Protein AF-A0A0E3ULJ8-F1 (afdb_monomer)

Sequence (180 aa):
LMVILLCQALLGGTASLIPEEGRKKFADQNQAGERRSPQNHELLREFEATLLNMFGLHRRPQPSKSAVVPHYMLDLYRLQSGDDVPHDSSFEYPERSTSRANTVRSFHHEEHLELMPGQRQDTQLRFVFNISAVPGSEVLSSAELRLYREQIDTVLNWKEGFHRINVYEIMKASGRQGDL

Organism: Leucoraja erinaceus (NCBI:txid7782)

Radius of gyration: 25.08 Å; Cα contacts (8 Å, |Δi|>4): 43; chains: 1; bounding box: 57×66×72 Å

Foldseek 3Di:
DPPVVVVVVVCPDPVPPDPPVPPPPVVPPPPDDDDPDVVVVVVVVVVVVVVCVVVVHPDDDDDDPPDDDDPVVVQVVCVVVVHDDDCPPPDDDPPCPVVPDPDDDDWAFDPVPQDDVPDPPPAGTDTDTDPVVDDPPDDDPDDDDDDDDDDDPPDPDPPDDDDDDDDDDDPDDPDPPDDD

InterPro domains:
  IPR001111 TGF-beta, propeptide [PF00688] (41-176)
  IPR015615 Transforming growth factor-beta-like [PTHR11848] (4-172)

pLDDT: mean 70.39, std 18.52, range [33.84, 94.19]

Secondary structure (DSSP, 8-state):
--SHHHHHHH------SS-GGGTTTTTGGGGS-S---HHHHHHHHHHHHHHHHHTT-SS-----TTPPPPHHHHHHHHHHHTPPPP--TT----TTTTTT--------B-GGGS--TT--TTT-----B--TTS-TT------------------S-TTS----------SS--------

Solvent-accessible surface area (backbone atoms only — not comparable to full-atom values): 13060 Å² total; per-residue (Å²): 139,83,69,71,66,63,53,60,73,74,55,82,65,73,90,59,96,57,70,74,79,57,73,70,55,67,74,71,54,85,80,65,83,92,72,88,52,71,67,61,56,53,54,52,50,54,51,50,53,50,53,30,56,76,69,74,37,95,62,86,85,80,79,61,98,79,65,81,74,60,66,72,60,53,47,54,50,29,58,74,70,71,42,89,64,83,81,62,90,85,65,88,67,67,94,71,53,64,84,82,62,91,75,87,87,86,72,67,61,45,71,87,62,34,70,56,93,90,57,69,84,86,83,66,81,42,83,44,68,77,63,82,86,59,60,91,88,63,82,86,86,78,86,84,89,87,81,90,74,84,81,78,83,86,57,103,49,97,82,74,74,90,81,87,84,84,88,80,85,80,92,64,80,80,68,85,89,74,89,132

Mean predicted aligned error: 16.09 Å

Structure (mmCIF, N/CA/C/O backbone):
data_AF-A0A0E3ULJ8-F1
#
_entry.id   AF-A0A0E3ULJ8-F1
#
loop_
_atom_site.group_PDB
_atom_s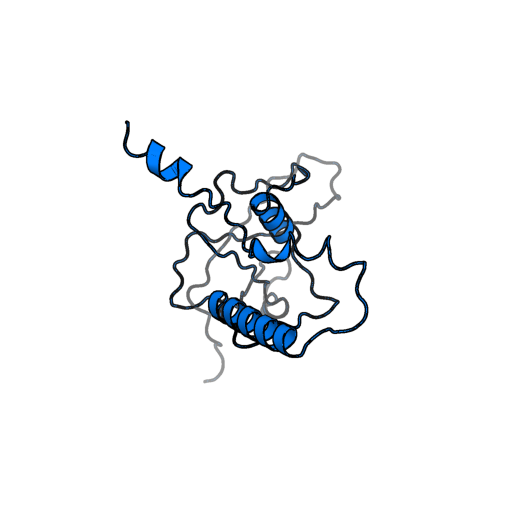ite.id
_atom_site.type_symbol
_atom_site.labe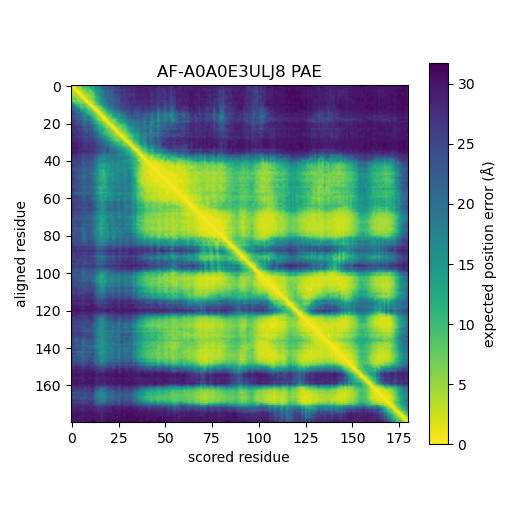l_atom_id
_atom_site.label_alt_id
_atom_site.label_comp_id
_atom_site.label_asym_id
_atom_site.label_entity_id
_atom_site.label_seq_id
_atom_site.pdbx_PDB_ins_code
_atom_site.Cartn_x
_atom_site.Cartn_y
_atom_site.Cartn_z
_atom_site.occupancy
_atom_site.B_iso_or_equiv
_atom_site.auth_seq_id
_atom_site.auth_comp_id
_atom_site.auth_asym_id
_atom_site.auth_atom_id
_atom_site.pdbx_PDB_model_num
ATOM 1 N N . LEU A 1 1 ? -24.792 33.115 4.296 1.00 51.34 1 LEU A N 1
ATOM 2 C CA . LEU A 1 1 ? -23.485 32.956 4.978 1.00 51.34 1 LEU A CA 1
ATOM 3 C C . LEU A 1 1 ? -23.576 32.913 6.522 1.00 51.34 1 LEU A C 1
ATOM 5 O O . LEU A 1 1 ? -22.542 32.950 7.166 1.00 51.34 1 LEU A O 1
ATOM 9 N N . MET A 1 2 ? -24.764 32.782 7.139 1.00 42.47 2 MET A N 1
ATOM 10 C CA . MET A 1 2 ? -24.929 32.763 8.612 1.00 42.47 2 MET A CA 1
ATOM 11 C C . MET A 1 2 ? -25.645 31.507 9.147 1.00 42.47 2 MET A C 1
ATOM 13 O O . MET A 1 2 ? -26.281 31.552 10.190 1.00 42.47 2 MET A O 1
ATOM 17 N N . VAL A 1 3 ? -25.553 30.375 8.438 1.00 41.06 3 VAL A N 1
ATOM 18 C CA . VAL A 1 3 ? -26.084 29.078 8.926 1.00 41.06 3 VAL A CA 1
ATOM 19 C C . VAL A 1 3 ? -24.986 28.012 9.037 1.00 41.06 3 VAL A C 1
ATOM 21 O O . VAL A 1 3 ? -25.077 27.121 9.869 1.00 41.06 3 VAL A O 1
ATOM 24 N N . ILE A 1 4 ? -23.876 28.155 8.303 1.00 45.00 4 ILE A N 1
ATOM 25 C CA . ILE A 1 4 ? -22.734 27.221 8.378 1.00 45.00 4 ILE A CA 1
ATOM 26 C C . ILE A 1 4 ? -21.847 27.501 9.609 1.00 45.00 4 ILE A C 1
ATOM 28 O O . ILE A 1 4 ? -21.229 26.589 10.151 1.00 45.00 4 ILE A O 1
ATOM 32 N N . LEU A 1 5 ? -21.841 28.740 10.115 1.00 44.09 5 LEU A N 1
ATOM 33 C CA . LEU A 1 5 ? -21.012 29.140 11.260 1.00 44.09 5 LEU A CA 1
ATOM 34 C C . LEU A 1 5 ? -21.521 28.616 12.615 1.00 44.09 5 LEU A C 1
ATOM 36 O O . LEU A 1 5 ? -20.720 28.459 13.530 1.00 44.09 5 LEU A O 1
ATOM 40 N N . LEU A 1 6 ? -22.813 28.289 12.754 1.00 37.44 6 LEU A N 1
ATOM 41 C CA . LEU A 1 6 ? -23.344 27.786 14.030 1.00 37.44 6 LEU A CA 1
ATOM 42 C C . LEU A 1 6 ? -23.021 26.298 14.260 1.00 37.44 6 LEU A C 1
ATOM 44 O O . LEU A 1 6 ? -22.869 25.868 15.401 1.00 37.44 6 LEU A O 1
ATOM 48 N N . CYS A 1 7 ? -22.858 25.514 13.189 1.00 38.94 7 CYS A N 1
ATOM 49 C CA . CYS A 1 7 ? -22.499 24.098 13.300 1.00 38.94 7 CYS A CA 1
ATOM 50 C C . CYS A 1 7 ? -21.028 23.894 13.683 1.00 38.94 7 CYS A C 1
ATOM 52 O O . CYS A 1 7 ? -20.716 22.938 14.385 1.00 38.94 7 CYS A O 1
ATOM 54 N N . GLN A 1 8 ? -20.132 24.805 13.293 1.00 45.94 8 GLN A N 1
ATOM 55 C CA . GLN A 1 8 ? -18.704 24.693 13.617 1.00 45.94 8 GLN A CA 1
ATOM 56 C C . GLN A 1 8 ? -18.395 24.961 15.099 1.00 45.94 8 GLN A C 1
ATOM 58 O O . GLN A 1 8 ? -17.390 24.473 15.602 1.00 45.94 8 GLN A O 1
ATOM 63 N N . ALA A 1 9 ? -19.271 25.672 15.819 1.00 38.50 9 ALA A N 1
ATOM 64 C CA . ALA A 1 9 ? -19.099 25.927 17.252 1.00 38.50 9 ALA A CA 1
ATOM 65 C C . ALA A 1 9 ? -19.678 24.816 18.154 1.00 38.50 9 ALA A C 1
ATOM 67 O O . ALA A 1 9 ? -19.263 24.692 19.303 1.00 38.50 9 ALA A O 1
ATOM 68 N N . LEU A 1 10 ? -20.618 24.001 17.652 1.00 40.47 10 LEU A N 1
ATOM 69 C CA . LEU A 1 10 ? -21.239 22.897 18.407 1.00 40.47 10 LEU A CA 1
ATOM 70 C C . LEU A 1 10 ? -20.645 21.521 18.079 1.00 40.47 10 LEU A C 1
ATOM 72 O O . LEU A 1 10 ? -20.810 20.580 18.850 1.00 40.47 10 LEU A O 1
ATOM 76 N N . LEU A 1 11 ? -19.924 21.404 16.965 1.00 41.28 11 LEU A N 1
ATOM 77 C CA . LEU A 1 11 ? -19.201 20.202 16.561 1.00 41.28 11 LEU A CA 1
ATOM 78 C C . LEU A 1 11 ? -17.700 20.468 16.673 1.00 41.28 11 LEU A C 1
ATOM 80 O O . LEU A 1 11 ? -16.971 20.464 15.684 1.00 41.28 11 LEU A O 1
ATOM 84 N N . GLY A 1 12 ? -17.237 20.686 17.905 1.00 36.84 12 GLY A N 1
ATOM 85 C CA . GLY A 1 12 ? -15.833 20.521 18.283 1.00 36.84 12 GLY A CA 1
ATOM 86 C C . GLY A 1 12 ? -15.436 19.046 18.195 1.00 36.84 12 GLY A C 1
ATOM 87 O O . GLY A 1 12 ? -15.132 18.418 19.200 1.00 36.84 12 GLY A O 1
ATOM 88 N N . GLY A 1 13 ? -15.526 18.473 16.998 1.00 36.66 13 GLY A N 1
ATOM 89 C CA . GLY A 1 13 ? -15.101 17.124 16.679 1.00 36.66 13 GLY A CA 1
ATOM 90 C C . GLY A 1 13 ? -13.732 17.198 16.035 1.00 36.66 13 GLY A C 1
ATOM 91 O O . GLY A 1 13 ? -13.612 17.136 14.815 1.00 36.66 13 GLY A O 1
ATOM 92 N N . THR A 1 14 ? -12.685 17.314 16.849 1.00 39.25 14 THR A N 1
ATOM 93 C CA . THR A 1 14 ? -11.430 16.690 16.441 1.00 39.25 14 THR A CA 1
ATOM 94 C C . THR A 1 14 ? -11.772 15.219 16.218 1.00 39.25 14 THR A C 1
ATOM 96 O O . THR A 1 14 ? -12.402 14.590 17.069 1.00 39.25 14 THR A O 1
ATOM 99 N N . ALA A 1 15 ? -11.442 14.668 15.051 1.00 42.75 15 ALA A N 1
ATOM 100 C CA . ALA A 1 15 ? -11.515 13.232 14.809 1.00 42.75 15 ALA A CA 1
ATOM 101 C C . ALA A 1 15 ? -10.428 12.539 15.650 1.00 42.75 15 ALA A C 1
ATOM 103 O O . ALA A 1 15 ? -9.458 11.991 15.142 1.00 42.75 15 ALA A O 1
ATOM 104 N N . SER A 1 16 ? -10.557 12.634 16.969 1.00 41.59 16 SER A N 1
ATOM 105 C CA . SER A 1 16 ? -9.805 11.858 17.925 1.00 41.59 16 SER A CA 1
ATOM 106 C C . SER A 1 16 ? -10.502 10.509 17.992 1.00 41.59 16 SER A C 1
ATOM 108 O O . SER A 1 16 ? -11.577 10.381 18.569 1.00 41.59 16 SER A O 1
ATOM 110 N N . LEU A 1 17 ? -9.880 9.477 17.423 1.00 47.03 17 LEU A N 1
ATOM 111 C CA . LEU A 1 17 ? -10.274 8.075 17.625 1.00 47.03 17 LEU A CA 1
ATOM 112 C C . LEU A 1 17 ? -10.019 7.598 19.074 1.00 47.03 17 LEU A C 1
ATOM 114 O O . LEU A 1 17 ? -10.065 6.406 19.367 1.00 47.03 17 LEU A O 1
ATOM 118 N N . ILE A 1 18 ? -9.738 8.529 19.988 1.00 45.69 18 ILE A N 1
ATOM 119 C CA . ILE A 1 18 ? -9.513 8.306 21.408 1.00 45.69 18 ILE A CA 1
ATOM 120 C C . ILE A 1 18 ? -10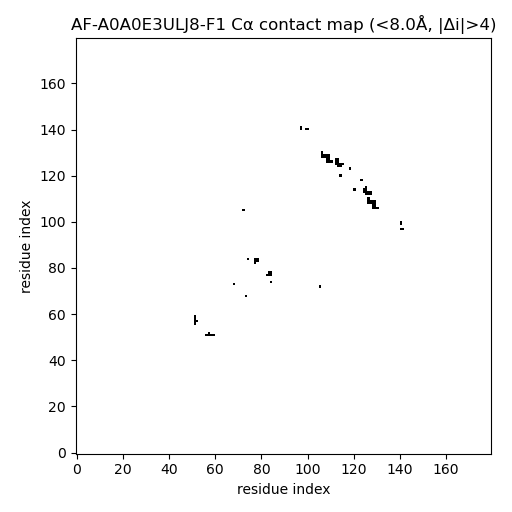.712 8.910 22.149 1.00 45.69 18 ILE A C 1
ATOM 122 O O . ILE A 1 18 ? -10.899 10.129 22.072 1.00 45.69 18 ILE A O 1
ATOM 126 N N . PRO A 1 19 ? -11.506 8.108 22.886 1.00 41.38 19 PRO A N 1
ATOM 127 C CA . PRO A 1 19 ? -12.510 8.637 23.799 1.00 41.38 19 PRO A CA 1
ATOM 128 C C . PRO A 1 19 ? -11.851 9.618 24.781 1.00 41.38 19 PRO A C 1
ATOM 130 O O . PRO A 1 19 ? -10.932 9.251 25.518 1.00 41.38 19 PRO A O 1
ATOM 133 N N . GLU A 1 20 ? -12.322 10.868 24.806 1.00 49.75 20 GLU A N 1
ATOM 134 C CA . GLU A 1 20 ? -11.851 11.938 25.709 1.00 49.75 20 GLU A CA 1
ATOM 135 C C . GLU A 1 20 ? -11.896 11.537 27.199 1.00 49.75 20 GLU A C 1
ATOM 137 O O . GLU A 1 20 ? -11.165 12.077 28.032 1.00 49.75 20 GLU A O 1
ATOM 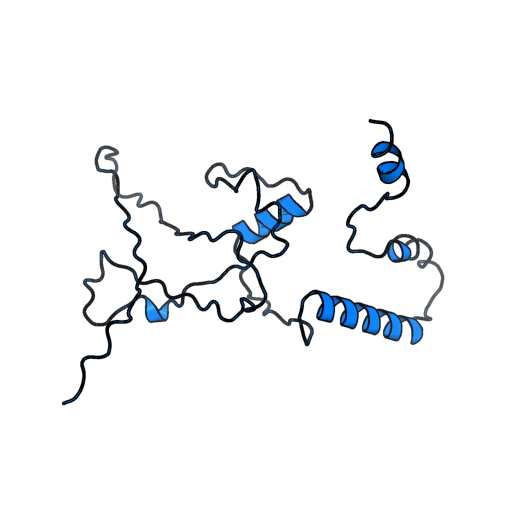142 N N . GLU A 1 21 ? -12.690 10.521 27.546 1.00 51.34 21 GLU A N 1
ATOM 143 C CA . GLU A 1 21 ? -12.819 9.988 28.904 1.00 51.34 21 GLU A CA 1
ATOM 144 C C . GLU A 1 21 ? -11.538 9.333 29.453 1.00 51.34 21 GLU A C 1
ATOM 146 O O . GLU A 1 21 ? -11.400 9.179 30.670 1.00 51.34 21 GLU A O 1
ATOM 151 N N . GLY A 1 22 ? -10.580 8.982 28.585 1.00 43.59 22 GLY A N 1
ATOM 152 C CA . GLY A 1 22 ? -9.311 8.373 28.984 1.00 43.59 22 GLY A CA 1
ATOM 153 C C . GLY A 1 22 ? -8.259 9.376 29.462 1.00 43.59 22 GLY A C 1
ATOM 154 O O . GLY A 1 22 ? -7.507 9.079 30.384 1.00 43.59 22 GLY A O 1
ATOM 155 N N . ARG A 1 23 ? -8.195 10.586 28.894 1.00 48.34 23 ARG A N 1
ATOM 156 C CA . ARG A 1 23 ? -7.063 11.505 29.138 1.00 48.34 23 ARG A CA 1
ATOM 157 C C . ARG A 1 23 ? -7.045 12.116 30.539 1.00 48.34 23 ARG A C 1
ATOM 159 O O . ARG A 1 23 ? -5.969 12.358 31.075 1.00 48.34 23 ARG A O 1
ATOM 166 N N . LYS A 1 24 ? -8.210 12.332 31.155 1.00 44.91 24 LYS A N 1
ATOM 167 C CA . LYS A 1 24 ? -8.305 12.978 32.479 1.00 44.91 24 LYS A CA 1
ATOM 168 C C . LYS A 1 24 ? -8.125 12.024 33.662 1.00 44.91 24 LYS A C 1
ATOM 170 O O . LYS A 1 24 ? -7.773 12.481 34.740 1.00 44.91 24 LYS A O 1
ATOM 175 N N . LYS A 1 25 ? -8.316 10.712 33.485 1.00 47.19 25 LYS A N 1
ATOM 176 C CA . LYS A 1 25 ? -8.283 9.753 34.607 1.00 47.19 25 LYS A CA 1
ATOM 177 C C . LYS A 1 25 ? -6.899 9.172 34.908 1.00 47.19 25 LYS A C 1
ATOM 179 O O . LYS A 1 25 ? -6.698 8.685 36.013 1.00 47.19 25 LYS A O 1
ATOM 184 N N . PHE A 1 26 ? -5.934 9.256 33.987 1.00 45.50 26 PHE A N 1
ATOM 185 C CA . PHE A 1 26 ? -4.571 8.759 34.238 1.00 45.50 26 PHE A CA 1
ATOM 186 C C . PHE A 1 26 ? -3.716 9.696 35.105 1.00 45.50 26 PHE A C 1
ATOM 188 O O . PHE A 1 26 ? -2.762 9.230 35.719 1.00 45.50 26 PHE A O 1
ATOM 195 N N . ALA A 1 27 ? -4.049 10.989 35.189 1.00 47.12 27 ALA A N 1
ATOM 196 C CA . ALA A 1 27 ? -3.296 11.943 36.008 1.00 47.12 27 ALA A CA 1
ATOM 197 C C . ALA A 1 27 ? -3.632 11.839 37.511 1.00 47.12 27 ALA A C 1
ATOM 199 O O . ALA A 1 27 ? -2.734 11.959 38.340 1.00 47.12 27 ALA A O 1
ATOM 200 N N . ASP A 1 28 ? -4.886 11.527 37.863 1.00 46.59 28 ASP A N 1
ATOM 201 C CA . ASP A 1 28 ? -5.340 11.443 39.265 1.00 46.59 28 ASP A CA 1
ATOM 202 C C . ASP A 1 28 ? -5.110 10.067 39.922 1.00 46.59 28 ASP A C 1
ATOM 204 O O . ASP A 1 28 ? -5.283 9.908 41.130 1.00 46.59 28 ASP A O 1
ATOM 208 N N . GLN A 1 29 ? -4.701 9.044 39.162 1.00 49.44 29 GLN A N 1
ATOM 209 C CA . GLN A 1 29 ? -4.650 7.658 39.652 1.00 49.44 29 GLN A CA 1
ATOM 210 C C . GLN A 1 29 ? -3.301 7.229 40.258 1.00 49.44 29 GLN A C 1
ATOM 212 O O . GLN A 1 29 ? -3.153 6.079 40.668 1.00 49.44 29 GLN A O 1
ATOM 217 N N . ASN A 1 30 ? -2.329 8.138 40.379 1.00 46.62 30 ASN A N 1
ATOM 218 C CA . ASN A 1 30 ? -1.019 7.840 40.976 1.00 46.62 30 ASN A CA 1
ATOM 219 C C . ASN A 1 30 ? -1.006 7.827 42.521 1.00 46.62 30 ASN A C 1
ATOM 221 O O . ASN A 1 30 ? 0.065 7.694 43.107 1.00 46.62 30 ASN A O 1
ATOM 225 N N . GLN A 1 31 ? -2.159 7.943 43.199 1.00 50.16 31 GLN A N 1
ATOM 226 C CA . GLN A 1 31 ? -2.220 7.983 44.674 1.00 50.16 31 GLN A CA 1
ATOM 227 C C . GLN A 1 31 ? -3.124 6.942 45.356 1.00 50.16 31 GLN A C 1
ATOM 229 O O . GLN A 1 31 ? -3.209 6.944 46.581 1.00 50.16 31 GLN A O 1
ATOM 234 N N . ALA A 1 32 ? -3.747 6.001 44.640 1.00 41.88 32 ALA A N 1
ATOM 235 C CA . ALA A 1 32 ? -4.549 4.954 45.285 1.00 41.88 32 ALA A CA 1
ATOM 236 C C . ALA A 1 32 ? -4.204 3.563 44.741 1.00 41.88 32 ALA A C 1
ATOM 238 O O . ALA A 1 32 ? -4.488 3.230 43.591 1.00 41.88 32 ALA A O 1
ATOM 239 N N . GLY A 1 33 ? -3.572 2.758 45.595 1.00 45.34 33 GLY A N 1
ATOM 240 C CA . GLY A 1 33 ? -3.141 1.399 45.295 1.00 45.34 33 GLY A CA 1
ATOM 241 C C . GLY A 1 33 ? -4.274 0.452 44.878 1.00 45.34 33 GLY A C 1
ATOM 242 O O . GLY A 1 33 ? -5.388 0.487 45.394 1.00 45.34 33 GLY A O 1
ATOM 243 N N . GLU A 1 34 ? -3.928 -0.421 43.931 1.00 51.44 34 GLU A N 1
ATOM 244 C CA . GLU A 1 34 ? -4.358 -1.824 43.851 1.00 51.44 34 GLU A CA 1
ATOM 245 C C . GLU A 1 34 ? -5.854 -2.156 43.988 1.00 51.44 34 GLU A C 1
ATOM 247 O O . GLU A 1 34 ? -6.240 -3.093 44.683 1.00 51.44 34 GLU A O 1
ATOM 252 N N . ARG A 1 35 ? -6.719 -1.501 43.207 1.00 51.12 35 ARG A N 1
ATOM 253 C CA . ARG A 1 35 ? -7.990 -2.120 42.777 1.00 51.12 35 ARG A CA 1
ATOM 254 C C . ARG A 1 35 ? -8.229 -1.918 41.284 1.00 51.12 35 ARG A C 1
ATOM 256 O O . ARG A 1 35 ? -9.118 -1.182 40.870 1.00 51.12 35 ARG A O 1
ATOM 263 N N . ARG A 1 36 ? -7.432 -2.598 40.450 1.00 56.56 36 ARG A N 1
ATOM 264 C CA . ARG A 1 36 ? -7.758 -2.805 39.027 1.00 56.56 36 ARG A CA 1
ATOM 265 C C . ARG A 1 36 ? -8.969 -3.745 38.960 1.00 56.56 36 ARG A C 1
ATOM 267 O O . ARG A 1 36 ? -8.816 -4.958 39.040 1.00 56.56 36 ARG A O 1
ATOM 274 N N . SER A 1 37 ? -10.171 -3.176 38.940 1.00 61.44 37 SER A N 1
ATOM 275 C CA . SER A 1 37 ? -11.434 -3.915 39.017 1.00 61.44 37 SER A CA 1
ATOM 276 C C . SER A 1 37 ? -11.721 -4.731 37.741 1.00 61.44 37 SER A C 1
ATOM 278 O O . SER A 1 37 ? -11.322 -4.322 36.648 1.00 61.44 37 SER A O 1
ATOM 280 N N . PRO A 1 38 ? -12.460 -5.855 37.845 1.00 63.41 38 PRO A N 1
ATOM 281 C CA . PRO A 1 38 ? -12.921 -6.641 36.692 1.00 63.41 38 PRO A CA 1
ATOM 282 C C . PRO A 1 38 ? -13.784 -5.833 35.705 1.00 63.41 38 PRO A C 1
ATOM 284 O O . PRO A 1 38 ? -13.741 -6.097 34.508 1.00 63.41 38 PRO A O 1
ATOM 287 N N . GLN A 1 39 ? -14.475 -4.789 36.178 1.00 69.44 39 GLN A N 1
ATOM 288 C CA . GLN A 1 39 ? -15.251 -3.860 35.342 1.00 69.44 39 GLN A CA 1
ATOM 289 C C . GLN A 1 39 ? -14.394 -3.150 34.285 1.00 69.44 39 GLN A C 1
ATOM 291 O O . GLN A 1 39 ? -14.836 -2.967 33.155 1.00 69.44 39 GLN A O 1
ATOM 296 N N . ASN A 1 40 ? -13.143 -2.800 34.606 1.00 79.94 40 ASN A N 1
ATOM 297 C CA . ASN A 1 40 ? -12.250 -2.183 33.622 1.00 79.94 40 ASN A CA 1
ATOM 298 C C . ASN A 1 40 ? -11.884 -3.161 32.498 1.00 79.94 40 ASN A C 1
ATOM 300 O O . ASN A 1 40 ? -11.666 -2.740 31.367 1.00 79.94 40 ASN A O 1
ATOM 304 N N . HIS A 1 41 ? -11.807 -4.462 32.792 1.00 83.81 41 HIS A N 1
ATOM 305 C CA . HIS A 1 41 ? -11.469 -5.468 31.787 1.00 83.81 41 HIS A CA 1
ATOM 306 C C . HIS A 1 41 ? -12.630 -5.716 30.815 1.00 83.81 41 HIS A C 1
ATOM 308 O O . HIS A 1 41 ? -12.401 -5.897 29.622 1.00 83.81 41 HIS A O 1
ATOM 314 N N . GLU A 1 42 ? -13.867 -5.667 31.311 1.00 88.44 42 GLU A N 1
ATOM 315 C CA . GLU A 1 42 ? -15.079 -5.785 30.496 1.00 88.44 42 GLU A CA 1
ATOM 316 C C . GLU A 1 42 ? -15.229 -4.599 29.531 1.00 88.44 42 GLU A C 1
ATOM 318 O O . GLU A 1 42 ? -15.351 -4.811 28.326 1.00 88.44 42 GLU A O 1
ATOM 323 N N . LEU A 1 43 ? -15.055 -3.366 30.022 1.00 91.19 43 LEU A N 1
ATOM 324 C CA . LEU A 1 43 ? -15.074 -2.159 29.184 1.00 91.19 43 LEU A CA 1
ATOM 325 C C . LEU A 1 43 ? -13.992 -2.178 28.093 1.00 91.19 43 LEU A C 1
ATOM 327 O O . LEU A 1 43 ? -14.250 -1.828 26.942 1.00 91.19 43 LEU A O 1
ATOM 331 N N . LEU A 1 44 ? -12.772 -2.618 28.427 1.00 91.38 44 LEU A N 1
ATOM 332 C CA . LEU A 1 44 ? -11.692 -2.749 27.442 1.00 91.38 44 LEU A CA 1
ATOM 333 C C . LEU A 1 44 ? -12.023 -3.781 26.358 1.00 91.38 44 LEU A C 1
ATOM 335 O O . LEU A 1 44 ? -11.659 -3.592 25.197 1.00 91.38 44 LEU A O 1
ATOM 339 N N . ARG A 1 45 ? -12.716 -4.860 26.727 1.00 90.44 45 ARG A N 1
ATOM 340 C CA . ARG A 1 45 ? -13.113 -5.919 25.800 1.00 90.44 45 ARG A CA 1
ATOM 341 C C . ARG A 1 45 ? -14.211 -5.454 24.841 1.00 90.44 45 ARG A C 1
ATOM 343 O O . ARG A 1 45 ? -14.140 -5.768 23.654 1.00 90.44 45 ARG A O 1
ATOM 350 N N . GLU A 1 46 ? -15.188 -4.690 25.323 1.00 92.38 46 GLU A N 1
ATOM 351 C CA . GLU A 1 46 ? -16.222 -4.069 24.479 1.00 92.38 46 GLU A CA 1
ATOM 352 C C . GLU A 1 46 ? -15.627 -3.041 23.512 1.00 92.38 46 GLU A C 1
ATOM 354 O O . GLU A 1 46 ? -15.970 -3.008 22.324 1.00 92.38 46 GLU A O 1
ATOM 359 N N . PHE A 1 47 ? -14.675 -2.242 23.997 1.00 94.19 47 PHE A N 1
ATOM 360 C CA . PHE A 1 47 ? -13.947 -1.292 23.167 1.00 94.19 47 PHE A CA 1
ATOM 361 C C . PHE A 1 47 ? -13.147 -1.998 22.062 1.00 94.19 47 PHE A C 1
ATOM 363 O O . PHE A 1 47 ? -13.236 -1.618 20.894 1.00 94.19 47 PHE A O 1
ATOM 370 N N . GLU A 1 48 ? -12.422 -3.072 22.395 1.00 93.25 48 GLU A N 1
ATOM 371 C CA . GLU A 1 48 ? -11.705 -3.884 21.408 1.00 93.25 48 GLU A CA 1
ATOM 372 C C . GLU A 1 48 ? -12.654 -4.492 20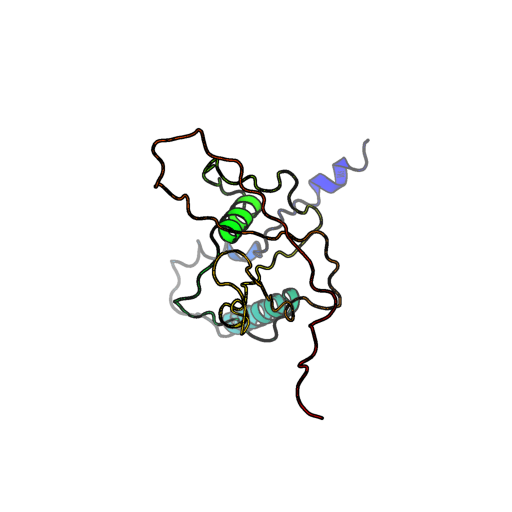.368 1.00 93.25 48 GLU A C 1
ATOM 374 O O . GLU A 1 48 ? -12.375 -4.402 19.174 1.00 93.25 48 GLU A O 1
ATOM 379 N N . ALA A 1 49 ? -13.793 -5.054 20.786 1.00 92.94 49 ALA A N 1
ATOM 380 C CA . ALA A 1 49 ? -14.789 -5.597 19.862 1.00 92.94 49 ALA A CA 1
ATOM 381 C C . ALA A 1 49 ? -15.330 -4.525 18.900 1.00 92.94 49 ALA A C 1
ATOM 383 O O . ALA A 1 49 ? -15.497 -4.789 17.708 1.00 92.94 49 ALA A O 1
ATOM 384 N N . THR A 1 50 ? -15.541 -3.305 19.397 1.00 93.00 50 THR A N 1
ATOM 385 C CA . THR A 1 50 ? -15.989 -2.167 18.584 1.00 93.00 50 THR A CA 1
ATOM 386 C C . THR A 1 50 ? -14.941 -1.771 17.545 1.00 93.00 50 THR A C 1
ATOM 388 O O . THR A 1 50 ? -15.284 -1.595 16.376 1.00 93.00 50 THR A O 1
ATOM 391 N N . LEU A 1 51 ? -13.664 -1.678 17.935 1.00 90.88 51 LEU A N 1
ATOM 392 C CA . LEU A 1 51 ? -12.568 -1.393 17.002 1.00 90.88 51 LEU A CA 1
ATOM 393 C C . LEU A 1 51 ? -12.429 -2.492 15.949 1.00 90.88 51 LEU A C 1
ATOM 395 O O . LEU A 1 51 ? -12.368 -2.203 14.758 1.00 90.88 51 LEU A O 1
ATOM 399 N N . LEU A 1 52 ? -12.420 -3.756 16.373 1.00 89.75 52 LEU A N 1
ATOM 400 C CA . LEU A 1 52 ? -12.343 -4.897 15.467 1.00 89.75 52 LEU A CA 1
ATOM 401 C C . LEU A 1 52 ? -13.475 -4.855 14.436 1.00 89.75 52 LEU A C 1
ATOM 403 O O . LEU A 1 52 ? -13.210 -4.950 13.241 1.00 89.75 52 LEU A O 1
ATOM 407 N N . ASN A 1 53 ? -14.707 -4.598 14.874 1.00 87.25 53 ASN A N 1
ATOM 408 C CA . ASN A 1 53 ? -15.848 -4.447 13.979 1.00 87.25 53 ASN A CA 1
ATOM 409 C C . ASN A 1 53 ? -15.701 -3.249 13.021 1.00 87.25 53 ASN A C 1
ATOM 411 O O . ASN A 1 53 ? -15.932 -3.400 11.824 1.00 87.25 53 ASN A O 1
ATOM 415 N N . MET A 1 54 ? -15.273 -2.082 13.520 1.00 84.00 54 MET A N 1
ATOM 416 C CA . MET A 1 54 ? -15.043 -0.878 12.706 1.00 84.00 54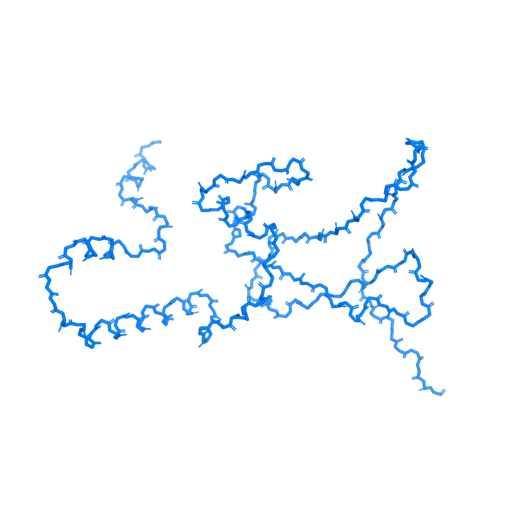 MET A CA 1
ATOM 417 C C . MET A 1 54 ? -14.039 -1.133 11.574 1.00 84.00 54 MET A C 1
ATOM 419 O O . MET A 1 54 ? -14.225 -0.639 10.465 1.00 84.00 54 MET A O 1
ATOM 423 N N . PHE A 1 55 ? -13.001 -1.928 11.839 1.00 82.62 55 PHE A N 1
ATOM 424 C CA . PHE A 1 55 ? -11.966 -2.271 10.863 1.00 82.62 55 PHE A CA 1
ATOM 425 C C . PHE A 1 55 ? -12.251 -3.566 10.082 1.00 82.62 55 PHE A C 1
ATOM 427 O O . PHE A 1 55 ? -11.395 -4.010 9.317 1.00 82.62 55 PHE A O 1
ATOM 434 N N . GLY A 1 56 ? -13.422 -4.192 10.257 1.00 82.06 56 GLY A N 1
ATOM 435 C CA . GLY A 1 56 ? -13.774 -5.445 9.574 1.00 82.06 56 GLY A CA 1
ATOM 436 C C . GLY A 1 56 ? -12.896 -6.638 9.975 1.00 82.06 56 GLY A C 1
ATOM 437 O O . GLY A 1 56 ? -12.688 -7.560 9.189 1.00 82.06 56 GLY A O 1
ATOM 438 N N . LEU A 1 57 ? -12.346 -6.618 11.188 1.00 84.94 57 LEU A N 1
ATOM 439 C CA . LEU A 1 57 ? -11.473 -7.648 11.733 1.00 84.94 57 LEU A CA 1
ATOM 440 C C . LEU A 1 57 ? -12.260 -8.570 12.666 1.00 84.94 57 LEU A C 1
ATOM 442 O O . LEU A 1 57 ? -12.957 -8.126 13.570 1.00 84.94 57 LEU A O 1
ATOM 446 N N . HIS A 1 58 ? -12.090 -9.881 12.510 1.00 86.69 58 HIS A N 1
ATOM 447 C CA . HIS A 1 58 ? -12.708 -10.860 13.416 1.00 86.69 58 HIS A CA 1
ATOM 448 C C . HIS A 1 58 ? -11.881 -11.123 14.681 1.00 86.69 58 HIS A C 1
ATOM 450 O O . HIS A 1 58 ? -12.377 -11.695 15.648 1.00 86.69 58 HIS A O 1
ATOM 456 N N . ARG A 1 59 ? -10.598 -10.751 14.666 1.00 92.06 59 ARG A N 1
ATOM 457 C CA . ARG A 1 59 ? -9.655 -10.966 15.767 1.00 92.06 59 ARG A CA 1
ATOM 458 C C . ARG A 1 59 ? -8.544 -9.930 15.732 1.00 92.06 59 ARG A C 1
ATOM 460 O O . ARG A 1 59 ? -8.231 -9.396 14.668 1.00 92.06 59 ARG A O 1
ATOM 467 N N . ARG A 1 60 ? -7.894 -9.726 16.879 1.00 92.56 60 ARG A N 1
ATOM 468 C CA . ARG A 1 60 ? -6.692 -8.895 16.984 1.00 92.56 60 ARG A CA 1
ATOM 469 C C . ARG A 1 60 ? -5.610 -9.381 16.002 1.00 92.56 60 ARG A C 1
ATOM 471 O O . ARG A 1 60 ? -5.223 -10.552 16.079 1.00 92.56 60 ARG A O 1
ATOM 478 N N . PRO A 1 61 ? -5.091 -8.508 15.119 1.00 88.94 61 PRO A N 1
ATOM 479 C CA . PRO A 1 61 ? -3.933 -8.823 14.292 1.00 88.94 61 PRO A CA 1
ATOM 480 C C . PRO A 1 61 ? -2.704 -9.114 15.160 1.00 88.94 61 PRO A C 1
ATOM 482 O O . PRO A 1 61 ? -2.438 -8.403 16.128 1.00 88.94 61 PRO A O 1
ATOM 485 N N . GLN A 1 62 ? -1.942 -10.148 14.808 1.00 91.38 62 GLN A N 1
ATOM 486 C CA . GLN A 1 62 ? -0.683 -10.500 15.472 1.00 91.38 62 GLN A CA 1
ATOM 487 C C . GLN A 1 62 ? 0.448 -10.501 14.435 1.00 91.38 62 GLN A C 1
ATOM 489 O O . GLN A 1 62 ? 0.848 -11.571 13.972 1.00 91.38 62 GLN A O 1
ATOM 494 N N . PRO A 1 63 ? 0.914 -9.316 13.994 1.00 87.31 63 PRO A N 1
ATOM 495 C CA . PRO A 1 63 ? 2.027 -9.234 13.057 1.00 87.31 63 PRO A CA 1
ATOM 496 C C . PRO A 1 63 ? 3.297 -9.820 13.686 1.00 87.31 63 PRO A C 1
ATOM 498 O O . PRO A 1 63 ? 3.487 -9.775 14.905 1.00 87.31 63 PRO A O 1
ATOM 501 N N . SER A 1 64 ? 4.182 -10.371 12.855 1.00 89.50 64 SER A N 1
ATOM 502 C CA . SER A 1 64 ? 5.489 -10.818 13.330 1.00 89.50 64 SER A CA 1
ATOM 503 C C . SER A 1 64 ? 6.325 -9.619 13.788 1.00 89.50 64 SER A C 1
ATOM 505 O O . SER A 1 64 ? 6.182 -8.505 13.286 1.00 89.50 64 SER A O 1
ATOM 507 N N . LYS A 1 65 ? 7.270 -9.850 14.708 1.00 89.25 65 LYS A N 1
ATOM 508 C CA . LYS A 1 65 ? 8.249 -8.818 15.105 1.00 89.25 65 LYS A CA 1
ATOM 509 C C . LYS A 1 65 ? 9.164 -8.382 13.952 1.00 89.25 65 LYS A C 1
ATOM 511 O O . LYS A 1 65 ? 9.822 -7.358 14.060 1.00 89.25 65 LYS A O 1
ATOM 516 N N . SER A 1 66 ? 9.222 -9.176 12.885 1.00 88.88 66 SER A N 1
ATOM 517 C CA . SER A 1 66 ? 9.998 -8.931 11.669 1.00 88.88 66 SER A CA 1
ATOM 518 C C . SER A 1 66 ? 9.173 -8.313 10.536 1.00 88.88 66 SER A C 1
ATOM 520 O O . SER A 1 66 ? 9.671 -8.223 9.418 1.00 88.88 66 SER A O 1
ATOM 522 N N . ALA A 1 67 ? 7.913 -7.941 10.781 1.00 85.50 67 ALA A N 1
ATOM 523 C CA . ALA A 1 67 ? 7.065 -7.357 9.753 1.00 85.50 67 ALA A CA 1
ATOM 524 C C . ALA A 1 67 ? 7.673 -6.037 9.256 1.00 85.50 67 ALA A C 1
ATOM 526 O O . ALA A 1 67 ? 7.861 -5.096 10.027 1.00 85.50 67 ALA A O 1
ATOM 527 N N . VAL A 1 68 ? 7.979 -5.979 7.961 1.00 86.12 68 VAL A N 1
ATOM 528 C CA . VAL A 1 68 ? 8.498 -4.776 7.311 1.00 86.12 68 VAL A CA 1
ATOM 529 C C . VAL A 1 68 ? 7.316 -3.920 6.879 1.00 86.12 68 VAL A C 1
ATOM 531 O O . VAL A 1 68 ? 6.464 -4.372 6.118 1.00 86.12 68 VAL A O 1
ATOM 534 N N . VAL A 1 69 ? 7.265 -2.679 7.361 1.00 87.69 69 VAL A N 1
ATOM 535 C CA . VAL A 1 69 ? 6.303 -1.677 6.890 1.00 87.69 69 VAL A CA 1
ATOM 536 C C . VAL A 1 69 ? 7.008 -0.806 5.849 1.00 87.69 69 VAL A C 1
ATOM 538 O O . VAL A 1 69 ? 8.041 -0.217 6.174 1.00 87.69 69 VAL A O 1
ATOM 541 N N . PRO A 1 70 ? 6.495 -0.702 4.610 1.00 87.81 70 PRO A N 1
ATOM 542 C CA . PRO A 1 70 ? 7.086 0.176 3.606 1.00 87.81 70 PRO A CA 1
ATOM 543 C C . PRO A 1 70 ? 7.175 1.628 4.096 1.00 87.81 70 PRO A C 1
ATOM 545 O O . PRO A 1 70 ? 6.198 2.157 4.623 1.00 87.81 70 PRO A O 1
ATOM 548 N N . HIS A 1 71 ? 8.316 2.292 3.878 1.00 86.06 71 HIS A N 1
ATOM 549 C CA . HIS A 1 71 ? 8.556 3.667 4.349 1.00 86.06 71 HIS A CA 1
ATOM 550 C C . HIS A 1 71 ? 7.466 4.646 3.898 1.00 86.06 71 HIS A C 1
ATOM 552 O O . HIS A 1 71 ? 6.939 5.394 4.714 1.00 86.06 71 HIS A O 1
ATOM 558 N N . TYR A 1 72 ? 7.024 4.546 2.641 1.00 83.69 72 TYR A N 1
ATOM 559 C CA . TYR A 1 72 ? 5.966 5.414 2.123 1.00 83.69 72 TYR A CA 1
ATOM 560 C C . TYR A 1 72 ? 4.637 5.280 2.893 1.00 83.69 72 TYR A C 1
ATOM 562 O O . TYR A 1 72 ? 3.889 6.245 2.990 1.00 83.69 72 TYR A O 1
ATOM 570 N N . MET A 1 73 ? 4.330 4.108 3.466 1.00 87.69 73 MET A N 1
ATOM 571 C CA . MET A 1 73 ? 3.126 3.918 4.288 1.00 87.69 73 MET A CA 1
ATOM 572 C C . MET A 1 73 ? 3.258 4.614 5.647 1.00 87.69 73 MET A C 1
ATOM 574 O O . MET A 1 73 ? 2.270 5.130 6.165 1.00 87.69 73 MET A O 1
ATOM 578 N N . LEU A 1 74 ? 4.469 4.647 6.217 1.00 87.44 74 LEU A N 1
ATOM 579 C CA . LEU A 1 74 ? 4.751 5.404 7.439 1.00 87.44 74 LEU A CA 1
ATOM 580 C C . LEU A 1 74 ? 4.637 6.906 7.188 1.00 87.44 74 LEU A C 1
ATOM 582 O O . LEU A 1 74 ? 4.081 7.623 8.017 1.00 87.44 74 LEU A O 1
ATOM 586 N N . ASP A 1 75 ? 5.108 7.369 6.036 1.00 85.75 75 ASP A N 1
ATOM 587 C CA . ASP A 1 75 ? 5.031 8.779 5.670 1.00 85.75 75 ASP A CA 1
ATOM 588 C C . ASP A 1 75 ? 3.579 9.216 5.440 1.00 85.75 75 ASP A C 1
ATOM 590 O O . ASP A 1 75 ? 3.157 10.229 5.994 1.00 85.75 75 ASP A O 1
ATOM 594 N N . LEU A 1 76 ? 2.759 8.401 4.762 1.00 84.75 76 LEU A N 1
ATOM 595 C CA . LEU A 1 76 ? 1.312 8.641 4.656 1.00 84.75 76 LEU A CA 1
ATOM 596 C C . LEU A 1 76 ? 0.626 8.712 6.030 1.00 84.75 76 LEU A C 1
ATOM 598 O O . LEU A 1 76 ? -0.228 9.569 6.253 1.00 84.75 76 LEU A O 1
ATOM 602 N N . TYR A 1 77 ? 1.006 7.838 6.966 1.00 85.75 77 TYR A N 1
ATOM 603 C CA . TYR A 1 77 ? 0.470 7.856 8.327 1.00 85.75 77 TYR A CA 1
ATOM 604 C C . TYR A 1 77 ? 0.848 9.133 9.091 1.00 85.75 77 TYR A C 1
ATOM 606 O O . TYR A 1 77 ? 0.003 9.709 9.777 1.00 85.75 77 TYR A O 1
ATOM 614 N N . ARG A 1 78 ? 2.098 9.592 8.967 1.00 85.44 78 ARG A N 1
ATOM 615 C CA . 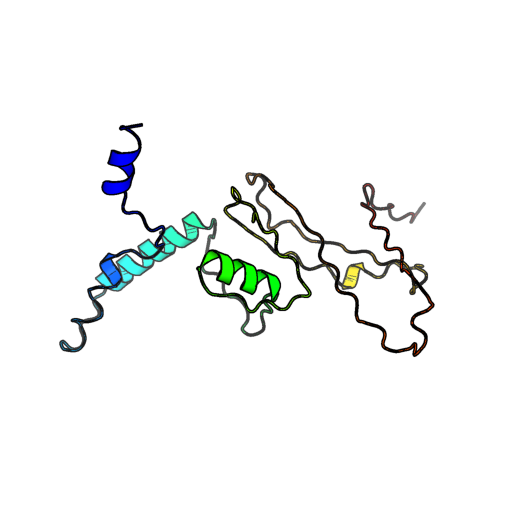ARG A 1 78 ? 2.587 10.831 9.595 1.00 85.44 78 ARG A CA 1
ATOM 616 C C . ARG A 1 78 ? 1.874 12.060 9.037 1.00 85.44 78 ARG A C 1
ATOM 618 O O . ARG A 1 78 ? 1.323 12.829 9.820 1.00 85.44 78 ARG A O 1
ATOM 625 N N . LEU A 1 79 ? 1.769 12.161 7.705 1.00 81.94 79 LEU A N 1
ATOM 626 C CA . LEU A 1 79 ? 1.005 13.219 7.029 1.00 81.94 79 LEU A CA 1
ATOM 627 C C . LEU A 1 79 ? -0.441 13.277 7.534 1.00 81.94 79 LEU A C 1
ATOM 629 O O . LEU A 1 79 ? -0.965 14.357 7.793 1.00 81.94 79 LEU A O 1
ATOM 633 N N . GLN A 1 80 ? -1.078 12.117 7.715 1.00 79.69 80 GLN A N 1
ATOM 634 C CA . GLN A 1 80 ? -2.453 12.037 8.208 1.00 79.69 80 GLN A CA 1
ATOM 635 C C . GLN A 1 80 ? -2.578 12.382 9.701 1.00 79.69 80 GLN A C 1
ATOM 637 O O . GLN A 1 80 ? -3.612 12.892 10.132 1.00 79.69 80 GLN A O 1
ATOM 642 N N . SER A 1 81 ? -1.544 12.089 10.490 1.00 83.88 81 SER A N 1
ATOM 643 C CA . SER A 1 81 ? -1.504 12.333 11.937 1.00 83.88 81 SER A CA 1
ATOM 644 C C . SER A 1 81 ? -1.153 13.787 12.285 1.00 83.88 81 SER A C 1
ATOM 646 O O . SER A 1 81 ? -1.298 14.182 13.440 1.00 83.88 81 SER A O 1
ATOM 648 N N . GLY A 1 82 ? -0.745 14.589 11.293 1.00 78.56 82 GLY A N 1
ATOM 649 C CA . GLY A 1 82 ? -0.273 15.963 11.480 1.00 78.56 82 GLY A CA 1
ATOM 650 C C . GLY A 1 82 ? 1.169 16.049 11.985 1.00 78.56 82 GLY A C 1
ATOM 651 O O . GLY A 1 82 ? 1.565 17.098 12.487 1.00 78.56 82 GLY A O 1
ATOM 652 N N . ASP A 1 83 ? 1.930 14.961 11.855 1.00 78.50 83 ASP A N 1
ATOM 653 C CA . ASP A 1 83 ? 3.365 14.942 12.120 1.00 78.50 83 ASP A CA 1
ATOM 654 C C . ASP A 1 83 ? 4.122 15.450 10.885 1.00 78.50 83 ASP A C 1
ATOM 656 O O . ASP A 1 83 ? 3.769 15.131 9.744 1.00 78.50 83 ASP A O 1
ATOM 660 N N . ASP A 1 84 ? 5.207 16.192 11.107 1.00 72.19 84 ASP A N 1
ATOM 661 C CA . ASP A 1 84 ? 6.082 16.637 10.024 1.00 72.19 84 ASP A CA 1
ATOM 662 C C . ASP A 1 84 ? 6.789 15.436 9.381 1.00 72.19 84 ASP A C 1
ATOM 664 O O . ASP A 1 84 ? 7.492 14.665 10.042 1.00 72.19 84 ASP A O 1
ATOM 668 N N . VAL A 1 85 ? 6.637 15.286 8.064 1.00 67.88 85 VAL A N 1
ATOM 669 C CA . VAL A 1 85 ? 7.407 14.307 7.291 1.00 67.88 85 VAL A CA 1
ATOM 670 C C . VAL A 1 85 ? 8.702 14.963 6.818 1.00 67.88 85 VAL A C 1
ATOM 672 O O . VAL A 1 85 ? 8.638 15.996 6.137 1.00 67.88 85 VAL A O 1
ATOM 675 N N . PRO A 1 86 ? 9.882 14.393 7.142 1.00 65.19 86 PRO A N 1
ATOM 676 C CA . PRO A 1 86 ? 11.140 14.836 6.560 1.00 65.19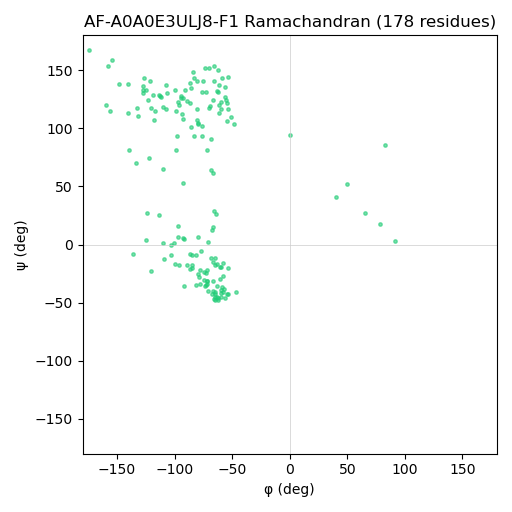 86 PRO A CA 1
ATOM 677 C C . PRO A 1 86 ? 11.005 14.803 5.038 1.00 65.19 86 PRO A C 1
ATOM 679 O O . PRO A 1 86 ? 10.762 13.745 4.461 1.00 65.19 86 PRO A O 1
ATOM 682 N N . HIS A 1 87 ? 11.098 15.967 4.396 1.00 58.00 87 HIS A N 1
ATOM 683 C CA . HIS A 1 87 ? 11.020 16.075 2.943 1.00 58.00 87 HIS A CA 1
ATOM 684 C C . HIS A 1 87 ? 12.308 15.518 2.340 1.00 58.00 87 HIS A C 1
ATOM 686 O O . HIS A 1 87 ? 13.227 16.269 2.016 1.00 58.00 87 HIS A O 1
ATOM 692 N N . ASP A 1 88 ? 12.392 14.197 2.214 1.00 57.59 88 ASP A N 1
ATOM 693 C CA . ASP A 1 88 ? 13.395 13.583 1.361 1.00 57.59 88 ASP A CA 1
ATOM 694 C C . ASP A 1 88 ? 12.913 13.767 -0.083 1.00 57.59 88 ASP A C 1
ATOM 696 O O . ASP A 1 88 ? 11.955 13.145 -0.546 1.00 57.59 88 ASP A O 1
ATOM 700 N N . SER A 1 89 ? 13.516 14.737 -0.763 1.00 51.34 89 SER A N 1
ATOM 701 C CA . SER A 1 89 ? 13.054 15.408 -1.987 1.00 51.34 89 SER A CA 1
ATOM 702 C C . SER A 1 89 ? 13.003 14.537 -3.252 1.00 51.34 89 SER A C 1
ATOM 704 O O . SER A 1 89 ? 12.891 15.061 -4.359 1.00 51.34 89 SER A O 1
ATOM 706 N N . SER A 1 90 ? 13.068 13.212 -3.115 1.00 56.56 90 SER A N 1
ATOM 707 C CA . SER A 1 90 ? 12.986 12.262 -4.230 1.00 56.56 90 SER A CA 1
ATOM 708 C C . SER A 1 90 ? 11.585 11.691 -4.458 1.00 56.56 90 SER A C 1
ATOM 710 O O . SER A 1 90 ? 11.322 11.169 -5.542 1.00 56.56 90 SER A O 1
ATOM 712 N N . PHE A 1 91 ? 10.681 11.798 -3.477 1.00 61.78 91 PHE A N 1
ATOM 713 C CA . PHE A 1 91 ? 9.331 11.247 -3.576 1.00 61.78 91 PHE A CA 1
ATOM 714 C C . PHE A 1 91 ? 8.263 12.334 -3.514 1.00 61.78 91 PHE A C 1
ATOM 716 O O . PHE A 1 91 ? 8.059 12.988 -2.493 1.00 61.78 91 PHE A O 1
ATOM 723 N N . GLU A 1 92 ? 7.539 12.480 -4.620 1.00 65.94 92 GLU A N 1
ATOM 724 C CA . GLU A 1 92 ? 6.325 13.282 -4.680 1.00 65.94 92 GLU A CA 1
ATOM 725 C C . GLU A 1 92 ? 5.182 12.453 -4.081 1.00 65.94 92 GLU A C 1
ATOM 727 O O . GLU A 1 92 ? 4.707 11.468 -4.655 1.00 65.94 92 GLU A O 1
ATOM 732 N N . TYR A 1 93 ? 4.789 12.807 -2.861 1.00 65.88 93 TYR A N 1
ATOM 733 C CA . TYR A 1 93 ? 3.561 12.299 -2.269 1.00 65.88 93 TYR A CA 1
ATOM 734 C C . TYR A 1 93 ? 2.389 13.024 -2.927 1.00 65.88 93 TYR A C 1
ATOM 736 O O . TYR A 1 93 ? 2.500 14.227 -3.163 1.00 65.88 93 TYR A O 1
ATOM 744 N N . PRO A 1 94 ? 1.267 12.350 -3.231 1.00 61.78 94 PRO A N 1
ATOM 745 C CA . PRO A 1 94 ? 0.122 13.020 -3.832 1.00 61.78 94 PRO A CA 1
ATOM 746 C C . PRO A 1 94 ? -0.298 14.226 -2.974 1.00 61.78 94 PRO A C 1
ATOM 748 O O . PRO A 1 94 ? -0.885 14.046 -1.914 1.00 61.78 94 PRO A O 1
AT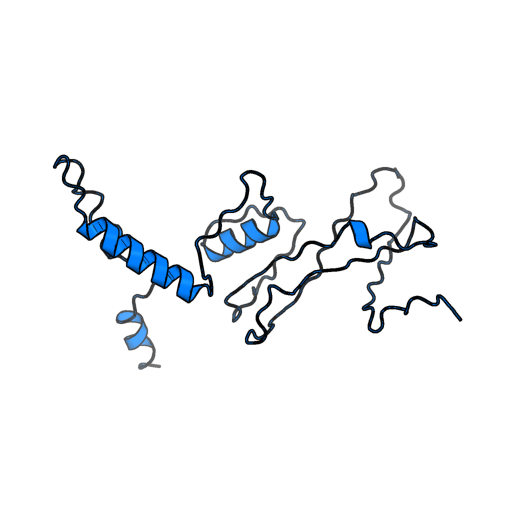OM 751 N N . GLU A 1 95 ? -0.028 15.461 -3.420 1.00 54.62 95 GLU A N 1
ATOM 752 C CA . GLU A 1 95 ? -0.281 16.693 -2.638 1.00 54.62 95 GLU A CA 1
ATOM 753 C C . GLU A 1 95 ? -1.764 16.865 -2.253 1.00 54.62 95 GLU A C 1
ATOM 755 O O . GLU A 1 95 ? -2.117 17.610 -1.341 1.00 54.62 95 GLU A O 1
ATOM 760 N N . ARG A 1 96 ? -2.656 16.166 -2.968 1.00 53.84 96 ARG A N 1
ATOM 761 C CA . ARG A 1 96 ? -4.112 16.149 -2.759 1.00 53.84 96 ARG A CA 1
ATOM 762 C C . ARG A 1 96 ? -4.632 14.790 -2.296 1.00 53.84 96 ARG A C 1
ATOM 764 O O . ARG A 1 96 ? -5.785 14.468 -2.596 1.00 53.84 96 ARG A O 1
ATOM 771 N N . SER A 1 97 ? -3.762 14.002 -1.653 1.00 51.12 97 SER A N 1
ATOM 772 C CA . SER A 1 97 ? -4.005 12.742 -0.942 1.00 51.12 97 SER A CA 1
ATOM 773 C C . SER A 1 97 ? -5.455 12.332 -0.977 1.00 51.12 97 SER A C 1
ATOM 775 O O . SER A 1 97 ? -6.208 12.827 -0.150 1.00 51.12 97 SER A O 1
ATOM 777 N N . THR A 1 98 ? -5.849 11.485 -1.934 1.00 52.88 98 THR A N 1
ATOM 778 C CA . THR A 1 98 ? -6.941 10.529 -1.721 1.00 52.88 98 THR A CA 1
ATOM 779 C C . THR A 1 98 ? -8.132 11.085 -0.919 1.00 52.88 98 THR A C 1
ATOM 781 O O . THR A 1 98 ? -8.621 10.391 -0.045 1.00 52.88 98 THR A O 1
ATOM 784 N N . SER A 1 99 ? -8.579 12.334 -1.137 1.00 57.06 99 SER A N 1
ATOM 785 C CA . SER A 1 99 ? -9.223 13.141 -0.065 1.00 57.06 99 SER A CA 1
ATOM 786 C C . SER A 1 99 ? -10.554 12.572 0.445 1.00 57.06 99 SER A C 1
ATOM 788 O O . SER A 1 99 ? -11.085 13.010 1.465 1.00 57.06 99 SER A O 1
ATOM 790 N N . ARG A 1 100 ? -11.091 11.583 -0.273 1.00 64.94 100 ARG A N 1
ATOM 791 C CA . ARG A 1 100 ? -12.295 10.821 0.062 1.00 64.94 100 ARG A CA 1
ATOM 792 C C . ARG A 1 100 ? -12.026 9.371 0.480 1.00 64.94 100 ARG A C 1
ATOM 794 O O . ARG A 1 100 ? -12.952 8.718 0.948 1.00 64.94 100 ARG A O 1
ATOM 801 N N . ALA A 1 101 ? -10.822 8.851 0.265 1.00 80.06 101 ALA A N 1
ATOM 802 C CA . ALA A 1 101 ? -10.436 7.511 0.666 1.00 80.06 101 ALA A CA 1
ATOM 803 C C . ALA A 1 101 ? -10.190 7.485 2.171 1.00 80.06 101 ALA A C 1
ATOM 805 O O . ALA A 1 101 ? -9.473 8.306 2.735 1.00 80.06 101 ALA A O 1
ATOM 806 N N . ASN A 1 102 ? -10.787 6.500 2.809 1.00 83.69 102 ASN A N 1
ATOM 807 C CA . ASN A 1 102 ? -10.685 6.230 4.233 1.00 83.69 102 ASN A CA 1
ATOM 808 C C . ASN A 1 102 ? -9.740 5.057 4.530 1.00 83.69 102 ASN A C 1
ATOM 810 O O . ASN A 1 102 ? -9.592 4.662 5.683 1.00 83.69 102 ASN A O 1
ATOM 814 N N . THR A 1 103 ? -9.145 4.438 3.509 1.00 85.88 103 THR A N 1
ATOM 815 C CA . THR A 1 103 ? -8.269 3.277 3.667 1.00 85.88 103 THR A CA 1
ATOM 816 C C . THR A 1 103 ? -7.185 3.273 2.596 1.00 85.88 103 THR A C 1
ATOM 818 O O . THR A 1 103 ? -7.448 3.556 1.431 1.00 85.88 103 THR A O 1
ATOM 821 N N . VAL A 1 104 ? -5.961 2.933 3.004 1.00 87.56 104 VAL A N 1
ATOM 822 C CA . VAL A 1 104 ? -4.811 2.711 2.121 1.00 87.56 104 VAL A CA 1
ATOM 823 C C . VAL A 1 104 ? -4.261 1.320 2.415 1.00 87.56 104 VAL A C 1
ATOM 825 O O . VAL A 1 104 ? -4.082 0.955 3.577 1.00 87.56 104 VAL A O 1
ATOM 828 N N . ARG A 1 105 ? -3.994 0.533 1.369 1.00 88.62 105 ARG A N 1
ATOM 829 C CA . ARG A 1 105 ? -3.376 -0.796 1.479 1.00 88.62 105 ARG A CA 1
ATOM 830 C C . ARG A 1 105 ? -2.151 -0.880 0.581 1.00 88.62 105 ARG A C 1
ATOM 832 O O . ARG A 1 105 ? -2.145 -0.329 -0.516 1.00 88.62 105 ARG A O 1
ATOM 839 N N . SER A 1 106 ? -1.132 -1.582 1.061 1.00 90.44 106 SER A N 1
ATOM 840 C CA . SER A 1 106 ? 0.057 -1.925 0.285 1.00 90.44 106 SER A CA 1
ATOM 841 C C . SER A 1 106 ? 0.026 -3.413 -0.046 1.00 90.44 106 SER A C 1
ATOM 843 O O . SER A 1 106 ? -0.339 -4.233 0.798 1.00 90.44 106 SER A O 1
ATOM 845 N N . PHE A 1 107 ? 0.379 -3.747 -1.283 1.00 91.19 107 PHE A N 1
ATOM 846 C CA . PHE A 1 107 ? 0.475 -5.121 -1.758 1.00 91.19 107 PHE A CA 1
ATOM 847 C C . PHE A 1 107 ? 1.885 -5.344 -2.280 1.00 91.19 107 PHE A C 1
ATOM 849 O O . PHE A 1 107 ? 2.358 -4.603 -3.141 1.00 91.19 107 PHE A O 1
ATOM 856 N N . HIS A 1 108 ? 2.553 -6.357 -1.742 1.00 89.62 108 HIS A N 1
ATOM 857 C CA . HIS A 1 108 ? 3.850 -6.784 -2.242 1.00 89.62 108 HIS A CA 1
ATOM 858 C C . HIS A 1 108 ? 3.658 -7.731 -3.425 1.00 89.62 108 HIS A C 1
ATOM 860 O O . HIS A 1 108 ? 2.657 -8.451 -3.499 1.00 89.62 108 HIS A O 1
ATOM 866 N N . HIS A 1 109 ? 4.603 -7.694 -4.361 1.00 90.94 109 HIS A N 1
ATOM 867 C CA . HIS A 1 109 ? 4.613 -8.636 -5.467 1.00 90.94 109 HIS A CA 1
ATOM 868 C C . HIS A 1 109 ? 5.048 -10.021 -4.963 1.00 90.94 109 HIS A C 1
ATOM 870 O O . HIS A 1 109 ? 5.787 -10.150 -3.986 1.00 90.94 109 HIS A O 1
ATOM 876 N N . GLU A 1 110 ? 4.583 -11.066 -5.634 1.00 88.31 110 GLU A N 1
ATOM 877 C CA . GLU A 1 110 ? 5.001 -12.438 -5.373 1.00 88.31 110 GLU A CA 1
ATOM 878 C C . GLU A 1 110 ? 6.313 -12.734 -6.121 1.00 88.31 110 GLU A C 1
ATOM 880 O O . GLU A 1 110 ? 6.283 -13.133 -7.283 1.00 88.31 110 GLU A O 1
ATOM 885 N N . GLU A 1 111 ? 7.462 -12.544 -5.453 1.00 84.19 111 GLU A N 1
ATOM 886 C CA . GLU A 1 111 ? 8.829 -12.693 -6.015 1.00 84.19 111 GLU A CA 1
ATOM 887 C C . GLU A 1 111 ? 9.026 -13.987 -6.827 1.00 84.19 111 GLU A C 1
ATOM 889 O O . GLU A 1 111 ? 9.608 -14.007 -7.909 1.00 84.19 111 GLU A O 1
ATOM 894 N N . HIS A 1 112 ? 8.476 -15.099 -6.341 1.00 79.31 112 HIS A N 1
ATOM 895 C CA . HIS A 1 112 ? 8.602 -16.407 -6.986 1.00 79.31 112 HIS A CA 1
ATOM 896 C C . HIS A 1 112 ? 7.851 -16.528 -8.329 1.00 79.31 112 HIS A C 1
ATOM 898 O O . HIS A 1 112 ? 8.063 -17.500 -9.054 1.00 79.31 112 HIS A O 1
ATOM 904 N N . LEU A 1 113 ? 6.983 -15.568 -8.671 1.00 80.88 113 LEU A N 1
ATOM 905 C CA . LEU A 1 113 ? 6.257 -15.500 -9.944 1.00 80.88 113 LEU A CA 1
ATOM 906 C C . LEU A 1 113 ? 6.877 -14.513 -10.943 1.00 80.88 113 LEU A C 1
ATOM 908 O O . LEU A 1 113 ? 6.351 -14.365 -12.050 1.00 80.88 113 LEU A O 1
ATOM 912 N N . GLU A 1 114 ? 7.986 -13.862 -10.585 1.00 78.00 114 GLU A N 1
ATOM 913 C CA . GLU A 1 114 ? 8.677 -12.921 -11.471 1.00 78.00 114 GLU A CA 1
ATOM 914 C C . GLU A 1 114 ? 9.403 -13.608 -12.628 1.00 78.00 114 GLU A C 1
ATOM 916 O O . GLU A 1 114 ? 9.453 -13.084 -13.747 1.00 78.00 114 GLU A O 1
ATOM 921 N N . LEU A 1 115 ? 9.931 -14.806 -12.372 1.00 69.38 115 LEU A N 1
ATOM 922 C CA . LEU A 1 115 ? 10.715 -15.583 -13.325 1.00 69.38 115 LEU A CA 1
ATOM 923 C C . LEU A 1 115 ? 9.810 -16.540 -14.108 1.00 69.38 115 LEU A C 1
ATOM 925 O O . LEU A 1 115 ? 9.349 -17.557 -13.590 1.00 69.38 115 LEU A O 1
ATOM 929 N N . MET A 1 116 ? 9.577 -16.243 -15.387 1.00 64.81 116 MET A N 1
ATOM 930 C CA . MET A 1 116 ? 8.910 -17.179 -16.296 1.00 64.81 116 MET A CA 1
ATOM 931 C C . MET A 1 116 ? 9.924 -18.144 -16.934 1.00 64.81 116 MET A C 1
ATOM 933 O O . MET A 1 116 ? 10.998 -17.708 -17.364 1.00 64.81 116 MET A O 1
ATOM 937 N N . PRO A 1 117 ? 9.596 -19.446 -17.070 1.00 58.88 117 PRO A N 1
ATOM 938 C CA . PRO A 1 117 ? 10.438 -20.381 -17.807 1.00 58.88 117 PRO A CA 1
ATOM 939 C C . PRO A 1 117 ? 10.591 -19.914 -19.265 1.00 58.88 117 PRO A C 1
ATOM 941 O O . PRO A 1 117 ? 9.597 -19.736 -19.966 1.00 58.88 117 PRO A O 1
ATOM 944 N N . GLY A 1 118 ? 11.830 -19.710 -19.723 1.00 59.69 118 GLY A N 1
ATOM 945 C CA . GLY A 1 118 ? 12.138 -19.280 -21.097 1.00 59.69 118 GLY A CA 1
ATOM 946 C C . GLY A 1 118 ? 12.242 -17.763 -21.317 1.00 59.69 118 GLY A C 1
ATOM 947 O O . GLY A 1 118 ? 12.473 -17.332 -22.447 1.00 59.69 118 GLY A O 1
ATOM 948 N N . GLN A 1 119 ? 12.109 -16.945 -20.268 1.00 61.66 119 GLN A N 1
ATOM 949 C CA . GLN A 1 119 ? 12.298 -15.494 -20.352 1.00 61.66 119 GLN A CA 1
ATOM 950 C C . GLN A 1 119 ? 13.791 -15.160 -20.518 1.00 61.66 119 GLN A C 1
ATOM 952 O O . GLN A 1 119 ? 14.630 -15.665 -19.770 1.00 61.66 119 GLN A O 1
ATOM 957 N N . ARG A 1 120 ? 14.138 -14.302 -21.493 1.00 56.56 120 ARG A N 1
ATOM 958 C CA . ARG A 1 120 ? 15.471 -13.672 -21.537 1.00 56.56 120 ARG A CA 1
ATOM 959 C C . ARG A 1 120 ? 15.599 -12.846 -20.258 1.00 56.56 120 ARG A C 1
ATOM 961 O O . ARG A 1 120 ? 14.843 -11.895 -20.089 1.00 56.56 120 ARG A O 1
ATOM 968 N N . GLN A 1 121 ? 16.496 -13.256 -19.367 1.00 56.91 121 GLN A N 1
ATOM 969 C CA . GLN A 1 121 ? 16.553 -12.810 -17.969 1.00 56.91 121 GLN A CA 1
ATOM 970 C C . GLN A 1 121 ? 16.714 -11.292 -17.776 1.00 56.91 121 GLN A C 1
ATOM 972 O O . GLN A 1 121 ? 16.402 -10.799 -16.700 1.00 56.91 121 GLN A O 1
ATOM 977 N N . ASP A 1 122 ? 17.105 -10.535 -18.804 1.00 64.00 122 ASP A N 1
ATOM 978 C CA . ASP A 1 122 ? 17.660 -9.196 -18.576 1.00 64.00 122 ASP A CA 1
ATOM 979 C C . ASP A 1 122 ? 16.722 -8.009 -18.854 1.00 64.00 122 ASP A C 1
ATOM 981 O O . ASP A 1 122 ? 17.091 -6.878 -18.547 1.00 64.00 122 ASP A O 1
ATOM 985 N N . THR A 1 123 ? 15.533 -8.189 -19.450 1.00 70.56 123 THR A N 1
ATOM 986 C CA . THR A 1 123 ? 14.735 -7.018 -19.902 1.00 70.56 123 THR A CA 1
ATOM 987 C C . THR A 1 123 ? 13.242 -7.046 -19.605 1.00 70.56 123 THR A C 1
ATOM 989 O O . THR A 1 123 ? 12.569 -6.034 -19.810 1.00 70.56 123 THR A O 1
ATOM 992 N N . GLN A 1 124 ? 12.703 -8.161 -19.116 1.00 79.50 124 GLN A N 1
ATOM 993 C CA . GLN A 1 124 ? 11.283 -8.282 -18.798 1.00 79.50 124 GLN A CA 1
ATOM 994 C C . GLN A 1 124 ? 11.121 -8.781 -17.366 1.00 79.50 124 GLN A C 1
ATOM 996 O O . GLN A 1 124 ? 11.732 -9.775 -16.989 1.00 79.50 124 GLN A O 1
ATOM 1001 N N . LEU A 1 125 ? 10.282 -8.093 -16.594 1.00 83.50 125 LEU A N 1
ATOM 1002 C CA . LEU A 1 125 ? 9.894 -8.465 -15.235 1.00 83.50 125 LEU A CA 1
ATOM 1003 C C . LEU A 1 125 ? 8.377 -8.637 -15.193 1.00 83.50 125 LEU A C 1
ATOM 1005 O O . LEU A 1 125 ? 7.643 -7.880 -15.839 1.00 83.50 125 LEU A O 1
ATOM 1009 N N . ARG A 1 126 ? 7.903 -9.645 -14.459 1.00 86.69 126 ARG A N 1
ATOM 1010 C CA . ARG A 1 126 ? 6.476 -9.935 -14.299 1.00 86.69 126 ARG A CA 1
ATOM 1011 C C . ARG A 1 126 ? 6.084 -9.797 -12.838 1.00 86.69 126 ARG A C 1
ATOM 1013 O O . ARG A 1 126 ? 6.358 -10.678 -12.043 1.00 86.69 126 ARG A O 1
ATOM 1020 N N . PHE A 1 127 ? 5.359 -8.743 -12.501 1.00 89.38 127 PHE A N 1
ATOM 1021 C CA . PHE A 1 127 ? 4.866 -8.565 -11.139 1.00 89.38 127 PHE A CA 1
ATOM 1022 C C . PHE A 1 127 ? 3.459 -9.150 -11.003 1.00 89.38 127 PHE A C 1
ATOM 1024 O O . PHE A 1 127 ? 2.557 -8.800 -11.767 1.00 89.38 127 PHE A O 1
ATOM 1031 N N . VAL A 1 128 ? 3.271 -10.043 -10.032 1.00 91.25 128 VAL A N 1
ATOM 1032 C CA . VAL A 1 128 ? 1.959 -10.583 -9.650 1.00 91.25 128 VAL A CA 1
ATOM 1033 C C . VAL A 1 128 ? 1.641 -10.102 -8.243 1.00 91.25 128 VAL A C 1
ATOM 1035 O O . VAL A 1 128 ? 2.461 -10.258 -7.345 1.00 91.25 128 VAL A O 1
ATOM 1038 N N . PHE A 1 129 ? 0.459 -9.519 -8.052 1.00 92.19 129 PHE A N 1
ATOM 1039 C CA . PHE A 1 129 ? 0.025 -8.966 -6.771 1.00 92.19 129 PHE A CA 1
ATOM 1040 C C . PHE A 1 129 ? -1.223 -9.692 -6.278 1.00 92.19 129 PHE A C 1
ATOM 1042 O O . PHE A 1 129 ? -2.223 -9.783 -6.994 1.00 92.19 129 PHE A O 1
ATOM 1049 N N . ASN A 1 130 ? -1.192 -10.163 -5.034 1.00 90.88 130 ASN A N 1
ATOM 1050 C CA . ASN A 1 130 ? -2.360 -10.743 -4.388 1.00 90.88 130 ASN A CA 1
ATOM 1051 C C . ASN A 1 130 ? -3.208 -9.649 -3.731 1.00 90.88 130 ASN A C 1
ATOM 1053 O O . ASN A 1 130 ? -2.912 -9.192 -2.630 1.00 90.88 130 ASN A O 1
ATOM 1057 N N . ILE A 1 131 ? -4.292 -9.259 -4.401 1.00 91.19 131 ILE A N 1
ATOM 1058 C CA . ILE A 1 131 ? -5.224 -8.224 -3.929 1.00 91.19 131 ILE A CA 1
ATOM 1059 C C . ILE A 1 131 ? -6.464 -8.792 -3.222 1.00 91.19 131 ILE A C 1
ATOM 1061 O O . ILE A 1 131 ? -7.444 -8.079 -3.029 1.00 91.19 131 ILE A O 1
ATOM 1065 N N . SER A 1 132 ? -6.446 -10.065 -2.807 1.00 89.12 132 SER A N 1
ATOM 1066 C CA . SER A 1 132 ? -7.602 -10.719 -2.161 1.00 89.12 132 SER A CA 1
ATOM 1067 C C . SER A 1 132 ? -8.053 -10.052 -0.856 1.00 89.12 132 SER A C 1
ATOM 1069 O O . SER A 1 132 ? -9.191 -10.236 -0.432 1.00 89.12 132 SER A O 1
ATOM 1071 N N . ALA A 1 133 ? -7.183 -9.252 -0.232 1.00 85.44 133 ALA A N 1
ATOM 1072 C CA . ALA A 1 133 ? -7.512 -8.480 0.962 1.00 85.44 133 ALA A CA 1
ATOM 1073 C C . ALA A 1 133 ? -8.344 -7.211 0.678 1.00 85.44 133 ALA A C 1
ATOM 1075 O O . ALA A 1 133 ? -8.737 -6.537 1.630 1.00 85.44 133 ALA A O 1
ATOM 1076 N N . VAL A 1 134 ? -8.601 -6.860 -0.591 1.00 88.44 134 VAL A N 1
ATOM 1077 C CA . VAL A 1 134 ? -9.524 -5.775 -0.958 1.00 88.44 134 VAL A CA 1
ATOM 1078 C C . VAL A 1 134 ? -10.965 -6.301 -0.898 1.00 88.44 134 VAL A C 1
ATOM 1080 O O . VAL A 1 134 ? -11.317 -7.195 -1.671 1.00 88.44 134 VAL A O 1
ATOM 1083 N N . PRO A 1 135 ? -11.826 -5.773 -0.012 1.00 86.50 135 PRO A N 1
ATOM 1084 C CA . PRO A 1 135 ? -13.225 -6.179 0.054 1.00 86.50 135 PRO A CA 1
ATOM 1085 C C . PRO A 1 135 ? -13.987 -5.791 -1.218 1.00 86.50 135 PRO A C 1
ATOM 1087 O O . PRO A 1 135 ? -13.848 -4.678 -1.716 1.00 86.50 135 PRO A O 1
ATOM 1090 N N . GLY A 1 136 ? -14.877 -6.663 -1.700 1.00 86.81 136 GLY A N 1
ATOM 1091 C CA . GLY A 1 136 ? -15.691 -6.381 -2.893 1.00 86.81 136 GLY A CA 1
ATOM 1092 C C . GLY A 1 136 ? -16.712 -5.244 -2.729 1.00 86.81 136 GLY A C 1
ATOM 1093 O O . GLY A 1 136 ? -17.234 -4.748 -3.721 1.00 86.81 136 GLY A O 1
ATOM 1094 N N . SER A 1 137 ? -17.006 -4.827 -1.494 1.00 87.56 137 SER A N 1
ATOM 1095 C CA . SER A 1 137 ? -17.857 -3.669 -1.190 1.00 87.56 137 SER A CA 1
ATOM 1096 C C . SER A 1 137 ? -17.104 -2.334 -1.204 1.00 87.56 137 SER A C 1
ATOM 1098 O O . SER A 1 137 ? -17.734 -1.282 -1.092 1.00 87.56 137 SER A O 1
ATOM 1100 N N . GLU A 1 138 ? -15.772 -2.355 -1.300 1.00 86.88 138 GLU A N 1
ATOM 1101 C CA . GLU A 1 138 ? -14.947 -1.153 -1.295 1.00 86.88 138 GLU A CA 1
ATOM 1102 C C . GLU A 1 138 ? -14.923 -0.488 -2.677 1.00 86.88 138 GLU A C 1
ATOM 1104 O O . GLU A 1 138 ? -14.855 -1.152 -3.710 1.00 86.88 138 GLU A O 1
ATOM 1109 N N . VAL A 1 139 ? -14.962 0.846 -2.700 1.00 88.56 139 VAL A N 1
ATOM 1110 C CA . VAL A 1 139 ? -14.861 1.630 -3.935 1.00 88.56 139 VAL A CA 1
ATOM 1111 C C . VAL A 1 139 ? -13.431 2.133 -4.087 1.00 88.56 139 VAL A C 1
ATOM 1113 O O . VAL A 1 139 ? -12.974 2.961 -3.300 1.00 88.56 139 VAL A O 1
ATOM 1116 N N . LEU A 1 140 ? -12.733 1.658 -5.120 1.00 87.69 140 LEU A N 1
ATOM 1117 C CA . LEU A 1 140 ? -11.366 2.077 -5.419 1.00 87.69 140 LEU A CA 1
ATOM 1118 C C . LEU A 1 140 ? -11.341 3.533 -5.904 1.00 87.69 140 LEU A C 1
ATOM 1120 O O . LEU A 1 140 ? -11.923 3.861 -6.937 1.00 87.69 140 LEU A O 1
ATOM 1124 N N . SER A 1 141 ? -10.642 4.404 -5.178 1.00 87.31 141 SER A N 1
ATOM 1125 C CA . SER A 1 141 ? -10.473 5.810 -5.568 1.00 87.31 141 SER A CA 1
ATOM 1126 C C . SER A 1 141 ? -9.222 6.067 -6.406 1.00 87.31 141 SER A C 1
ATOM 1128 O O . SER A 1 141 ? -9.230 6.948 -7.258 1.00 87.31 141 SER A O 1
ATOM 1130 N N . SER A 1 142 ? -8.132 5.352 -6.120 1.00 86.69 142 SER A N 1
ATOM 1131 C CA . SER A 1 142 ? -6.835 5.488 -6.788 1.00 86.69 142 SER A CA 1
ATOM 1132 C C . SER A 1 142 ? -6.031 4.200 -6.620 1.00 86.69 142 SER A C 1
ATOM 1134 O O . SER A 1 142 ? -6.223 3.483 -5.637 1.00 86.69 142 SER A O 1
ATOM 1136 N N . ALA A 1 143 ? -5.122 3.932 -7.554 1.00 88.31 143 ALA A N 1
ATOM 1137 C CA . ALA A 1 143 ? -4.142 2.859 -7.469 1.00 88.31 143 ALA A CA 1
ATOM 1138 C C . ALA A 1 143 ? -2.799 3.344 -8.028 1.00 88.31 143 ALA A C 1
ATOM 1140 O O . ALA A 1 143 ? -2.757 4.005 -9.065 1.00 88.31 143 ALA A O 1
ATOM 1141 N N . GLU A 1 144 ? -1.708 2.997 -7.349 1.00 87.75 144 GLU A N 1
ATOM 1142 C CA . GLU A 1 144 ? -0.346 3.380 -7.725 1.00 87.75 144 GLU A CA 1
ATOM 1143 C C . GLU A 1 144 ? 0.547 2.139 -7.795 1.00 87.75 144 GLU A C 1
ATOM 1145 O O . GLU A 1 144 ? 0.565 1.327 -6.868 1.00 87.75 144 GLU A O 1
ATOM 1150 N N . LEU A 1 145 ? 1.321 2.017 -8.876 1.00 88.75 145 LEU A N 1
ATOM 1151 C CA . LEU A 1 145 ? 2.406 1.044 -8.982 1.00 88.75 145 LEU A CA 1
ATOM 1152 C C . LEU A 1 145 ? 3.721 1.734 -8.617 1.00 88.75 145 LEU A C 1
ATOM 1154 O O . LEU A 1 145 ? 4.135 2.681 -9.285 1.00 88.75 145 LEU A O 1
ATOM 1158 N N . ARG A 1 146 ? 4.390 1.239 -7.574 1.00 85.75 146 ARG A N 1
ATOM 1159 C CA . ARG A 1 146 ? 5.679 1.763 -7.110 1.00 85.75 146 ARG A CA 1
ATOM 1160 C C . ARG A 1 146 ? 6.790 0.786 -7.474 1.00 85.75 146 ARG A C 1
ATOM 1162 O O . ARG A 1 146 ? 6.798 -0.342 -6.991 1.00 85.75 146 ARG A O 1
ATOM 1169 N N . LEU A 1 147 ? 7.713 1.231 -8.325 1.00 84.12 147 LEU A N 1
ATOM 1170 C CA . LEU A 1 147 ? 8.885 0.468 -8.752 1.00 84.12 147 LEU A CA 1
ATOM 1171 C C . LEU A 1 147 ? 10.141 1.141 -8.206 1.00 84.12 147 LEU A C 1
ATOM 1173 O O . LEU A 1 147 ? 10.338 2.339 -8.402 1.00 84.12 147 LEU A O 1
ATOM 1177 N N . TYR A 1 148 ? 10.988 0.365 -7.537 1.00 81.88 148 TYR A N 1
ATOM 1178 C CA . TYR A 1 148 ? 12.316 0.816 -7.150 1.00 81.88 148 TYR A CA 1
ATOM 1179 C C . TYR A 1 148 ? 13.312 0.450 -8.247 1.00 81.88 148 TYR A C 1
ATOM 1181 O O . TYR A 1 148 ? 13.322 -0.677 -8.740 1.00 81.88 148 TYR A O 1
ATOM 1189 N N . ARG A 1 149 ? 14.155 1.410 -8.621 1.00 79.12 149 ARG A N 1
ATOM 1190 C CA . ARG A 1 149 ? 15.291 1.195 -9.509 1.00 79.12 149 ARG A CA 1
ATOM 1191 C C . ARG A 1 149 ? 16.544 1.595 -8.750 1.00 79.12 149 ARG A C 1
ATOM 1193 O O . ARG A 1 149 ? 16.698 2.766 -8.412 1.00 79.12 149 ARG A O 1
ATOM 1200 N N . GLU A 1 150 ? 17.437 0.640 -8.534 1.00 77.19 150 GLU A N 1
ATOM 1201 C CA . GLU A 1 150 ? 18.768 0.934 -8.016 1.00 77.19 150 GLU A CA 1
ATOM 1202 C C . GLU A 1 150 ? 19.531 1.805 -9.024 1.00 77.19 150 GLU A C 1
ATOM 1204 O O . GLU A 1 150 ? 19.526 1.547 -10.236 1.00 77.19 150 GLU A O 1
ATOM 1209 N N . GLN A 1 151 ? 20.148 2.880 -8.535 1.00 67.56 151 GLN A N 1
ATOM 1210 C CA . GLN A 1 151 ? 20.989 3.727 -9.366 1.00 67.56 151 GLN A CA 1
ATOM 1211 C C . GLN A 1 151 ? 22.266 2.957 -9.707 1.00 67.56 151 GLN A C 1
ATOM 1213 O O . GLN A 1 151 ? 23.045 2.588 -8.836 1.00 67.56 151 GLN A O 1
ATOM 1218 N N . ILE A 1 152 ? 22.473 2.706 -10.997 1.00 65.25 152 ILE A N 1
ATOM 1219 C CA . ILE A 1 152 ? 23.672 2.033 -11.485 1.00 65.25 152 ILE A CA 1
ATOM 1220 C C . ILE A 1 152 ? 24.796 3.078 -11.536 1.00 65.25 152 ILE A C 1
ATOM 1222 O O . ILE A 1 152 ? 24.835 3.899 -12.450 1.00 65.25 152 ILE A O 1
ATOM 1226 N N . ASP A 1 153 ? 25.714 3.047 -10.567 1.00 59.28 153 ASP A N 1
ATOM 1227 C CA . ASP A 1 153 ? 26.866 3.970 -10.483 1.00 59.28 153 ASP A CA 1
ATOM 1228 C C . ASP A 1 153 ? 27.951 3.724 -11.552 1.00 59.28 153 ASP A C 1
ATOM 1230 O O . ASP A 1 153 ? 28.973 4.410 -11.611 1.00 59.28 153 ASP A O 1
ATOM 1234 N N . THR A 1 154 ? 27.748 2.762 -12.452 1.00 51.25 154 THR A N 1
ATOM 1235 C CA . THR A 1 154 ? 28.724 2.373 -13.475 1.00 51.25 154 THR A CA 1
ATOM 1236 C C . THR A 1 154 ? 28.553 3.103 -14.805 1.00 51.25 154 THR A C 1
ATOM 1238 O O . THR A 1 154 ? 28.575 2.461 -15.840 1.00 51.25 154 THR A O 1
ATOM 1241 N N . VAL A 1 155 ? 28.498 4.441 -14.829 1.00 46.91 155 VAL A N 1
ATOM 1242 C CA . VAL A 1 155 ? 29.126 5.179 -15.945 1.00 46.91 155 VAL A CA 1
ATOM 1243 C C . VAL A 1 155 ? 29.486 6.613 -15.536 1.00 46.91 155 VAL A C 1
ATOM 1245 O O . VAL A 1 155 ? 28.624 7.473 -15.374 1.00 46.91 155 VAL A O 1
ATOM 1248 N N . LEU A 1 156 ? 30.786 6.919 -15.515 1.00 49.38 156 LEU A N 1
ATOM 1249 C CA . LEU A 1 156 ? 31.362 8.276 -15.532 1.00 49.38 156 LEU A CA 1
ATOM 1250 C C . LEU A 1 156 ? 31.081 9.030 -16.855 1.00 49.38 156 LEU A C 1
ATOM 1252 O O . LEU A 1 156 ? 31.871 9.858 -17.298 1.00 49.38 156 LEU A O 1
ATOM 1256 N N . ASN A 1 157 ? 29.968 8.728 -17.520 1.00 51.78 157 ASN A N 1
ATOM 1257 C CA . ASN A 1 157 ? 29.594 9.274 -18.812 1.00 51.78 157 ASN A CA 1
ATOM 1258 C C . ASN A 1 157 ? 28.088 9.555 -18.780 1.00 51.78 157 ASN A C 1
ATOM 1260 O O . ASN A 1 157 ? 27.277 8.775 -19.266 1.00 51.78 157 ASN A O 1
ATOM 1264 N N . TRP A 1 158 ? 27.697 10.696 -18.205 1.00 51.50 158 TRP A N 1
ATOM 1265 C CA . TRP A 1 158 ? 26.311 11.201 -18.159 1.00 51.50 158 TRP A CA 1
ATOM 1266 C C . TRP A 1 158 ? 25.717 11.537 -19.548 1.00 51.50 158 TRP A C 1
ATOM 1268 O O . TRP A 1 158 ? 24.844 12.392 -19.676 1.00 51.50 158 TRP A O 1
ATOM 1278 N N . LYS A 1 159 ? 26.206 10.892 -20.613 1.00 53.94 159 LYS A N 1
ATOM 1279 C CA . LYS A 1 159 ? 25.753 11.042 -21.997 1.00 53.94 159 LYS A CA 1
ATOM 1280 C C . LYS A 1 159 ? 25.016 9.819 -22.560 1.00 53.94 159 LYS A C 1
ATOM 1282 O O . LYS A 1 159 ? 24.558 9.895 -23.692 1.00 53.94 159 LYS A O 1
ATOM 1287 N N . GLU A 1 160 ? 24.808 8.749 -21.795 1.00 53.50 160 GLU A N 1
ATOM 1288 C CA . GLU A 1 160 ? 24.023 7.578 -22.229 1.00 53.50 160 GLU A CA 1
ATOM 1289 C C . GLU A 1 160 ? 23.172 7.074 -21.051 1.00 53.50 160 GLU A C 1
ATOM 1291 O O . GLU A 1 160 ? 23.710 6.633 -20.049 1.00 53.50 160 GLU A O 1
ATOM 1296 N N . GLY A 1 161 ? 21.843 7.117 -21.006 1.00 62.31 161 GLY A N 1
ATOM 1297 C CA . GLY A 1 161 ? 20.791 7.570 -21.906 1.00 62.31 161 GLY A CA 1
ATOM 1298 C C . GLY A 1 161 ? 19.454 7.457 -21.145 1.00 62.31 161 GLY A C 1
ATOM 1299 O O . GLY A 1 161 ? 19.376 6.853 -20.067 1.00 62.31 161 GLY A O 1
ATOM 1300 N N . PHE A 1 162 ? 18.381 8.052 -21.665 1.00 71.44 162 PHE A N 1
ATOM 1301 C CA . PHE A 1 162 ? 17.047 7.867 -21.087 1.00 71.44 162 PHE A CA 1
ATOM 1302 C C . PHE A 1 162 ? 16.641 6.392 -21.180 1.00 71.44 162 PHE A C 1
ATOM 1304 O O . PHE A 1 162 ? 16.741 5.779 -22.241 1.00 71.44 162 PHE A O 1
ATOM 1311 N N . HIS A 1 163 ? 16.169 5.823 -20.073 1.00 74.81 163 HIS A N 1
ATOM 1312 C CA . HIS A 1 163 ? 15.658 4.456 -20.053 1.00 74.81 163 HIS A CA 1
ATOM 1313 C C . HIS A 1 163 ? 14.146 4.493 -20.257 1.00 74.81 163 HIS A C 1
ATOM 1315 O O . HIS A 1 163 ? 13.438 5.209 -19.550 1.00 74.81 163 HIS A O 1
ATOM 1321 N N . ARG A 1 164 ? 13.644 3.719 -21.222 1.00 83.06 164 ARG A N 1
ATOM 1322 C CA . ARG A 1 164 ? 12.206 3.582 -21.452 1.00 83.06 164 ARG A CA 1
ATOM 1323 C C . ARG A 1 164 ? 11.682 2.367 -20.699 1.00 83.06 164 ARG A C 1
ATOM 1325 O O . ARG A 1 164 ? 11.976 1.236 -21.073 1.00 83.06 164 ARG A O 1
ATOM 1332 N N . ILE A 1 165 ? 10.856 2.615 -19.690 1.00 84.56 165 ILE A N 1
ATOM 1333 C CA . ILE A 1 165 ? 10.094 1.578 -18.994 1.00 84.56 165 ILE A CA 1
ATOM 1334 C C . ILE A 1 165 ? 8.714 1.508 -19.647 1.00 84.56 165 ILE A C 1
ATOM 1336 O O . ILE A 1 165 ? 8.035 2.524 -19.773 1.00 84.56 165 ILE A O 1
ATOM 1340 N N . ASN A 1 166 ? 8.309 0.319 -20.089 1.00 89.88 166 ASN A N 1
ATOM 1341 C CA . ASN A 1 166 ? 6.953 0.077 -20.574 1.00 89.88 166 ASN A CA 1
ATOM 1342 C C . ASN A 1 166 ? 6.245 -0.848 -19.586 1.00 89.88 166 ASN A C 1
ATOM 1344 O O . ASN A 1 166 ? 6.763 -1.918 -19.270 1.00 89.88 166 ASN A O 1
ATOM 1348 N N . VAL A 1 167 ? 5.069 -0.435 -19.119 1.00 90.44 167 VAL A N 1
ATOM 1349 C CA . VAL A 1 167 ? 4.239 -1.210 -18.193 1.00 90.44 167 VAL A CA 1
ATOM 1350 C C . VAL A 1 167 ? 3.052 -1.761 -18.971 1.00 90.44 167 VAL A C 1
ATOM 1352 O O . VAL A 1 167 ? 2.390 -1.020 -19.696 1.00 90.44 167 VAL A O 1
ATOM 1355 N N . TYR A 1 168 ? 2.797 -3.060 -18.830 1.00 90.44 168 TYR A N 1
ATOM 1356 C CA . TYR A 1 168 ? 1.721 -3.753 -19.530 1.00 90.44 168 TYR A CA 1
ATOM 1357 C C . TYR A 1 168 ? 0.852 -4.518 -18.535 1.00 90.44 168 TYR A C 1
ATOM 1359 O O . TYR A 1 168 ? 1.369 -5.215 -17.663 1.00 90.44 168 TYR A O 1
ATOM 1367 N N . GLU A 1 169 ? -0.465 -4.426 -18.704 1.00 90.00 169 GLU A N 1
ATOM 1368 C CA . GLU A 1 169 ? -1.430 -5.274 -18.007 1.00 90.00 169 GLU A CA 1
ATOM 1369 C C . GLU A 1 169 ? -1.631 -6.585 -18.780 1.00 90.00 169 GLU A C 1
ATOM 1371 O O . GLU A 1 169 ? -1.800 -6.594 -20.003 1.00 90.00 169 GLU A O 1
ATOM 1376 N N . ILE A 1 170 ? -1.621 -7.715 -18.071 1.00 85.62 170 ILE A N 1
ATOM 1377 C CA . ILE A 1 170 ? -1.784 -9.039 -18.676 1.00 85.62 170 ILE A CA 1
ATOM 1378 C C . ILE A 1 170 ? -3.244 -9.482 -18.538 1.00 85.62 170 ILE A C 1
ATOM 1380 O O . ILE A 1 170 ? -3.629 -10.099 -17.551 1.00 85.62 170 ILE A O 1
ATOM 1384 N N . MET A 1 171 ? -4.048 -9.211 -19.568 1.00 82.38 171 MET A N 1
ATOM 1385 C CA . MET A 1 171 ? -5.494 -9.504 -19.578 1.00 82.38 171 MET A CA 1
ATOM 1386 C C . MET A 1 171 ? -5.839 -10.996 -19.705 1.00 82.38 171 MET A C 1
ATOM 1388 O O . MET A 1 171 ? -6.924 -11.431 -19.327 1.00 82.38 171 MET A O 1
ATOM 1392 N N . LYS A 1 172 ? -4.936 -11.800 -20.275 1.00 75.75 172 LYS A N 1
ATOM 1393 C CA . LYS A 1 172 ? -5.065 -13.258 -20.370 1.00 75.75 172 LYS A CA 1
ATOM 1394 C C . LYS A 1 172 ? -3.750 -13.872 -19.929 1.00 75.75 172 LYS A C 1
ATOM 1396 O O . LYS A 1 172 ? -2.727 -13.648 -20.572 1.00 75.75 172 LYS A O 1
ATOM 1401 N N . ALA A 1 173 ? -3.771 -14.658 -18.855 1.00 58.97 173 ALA A N 1
ATOM 1402 C CA . ALA A 1 173 ? -2.661 -15.554 -18.581 1.00 58.97 173 ALA A CA 1
ATOM 1403 C C . ALA A 1 173 ? -2.552 -16.494 -19.786 1.00 58.97 173 ALA A C 1
ATOM 1405 O O . ALA A 1 173 ? -3.509 -17.201 -20.099 1.00 58.97 173 ALA A O 1
ATOM 1406 N N . SER A 1 174 ? -1.435 -16.442 -20.510 1.00 56.00 174 SER A N 1
ATOM 1407 C CA . SER A 1 174 ? -1.123 -17.422 -21.545 1.00 56.00 174 SER A CA 1
ATOM 1408 C C . SER A 1 174 ? -1.282 -18.803 -20.916 1.00 56.00 174 SER A C 1
ATOM 1410 O O . SER A 1 174 ? -0.536 -19.154 -20.000 1.00 56.00 174 SER A O 1
ATOM 1412 N N . GLY A 1 175 ? -2.325 -19.526 -21.329 1.00 48.38 175 GLY A N 1
ATOM 1413 C CA . GLY A 1 175 ? -2.594 -20.866 -20.837 1.00 48.38 175 GLY A CA 1
ATOM 1414 C C . GLY A 1 175 ? -1.352 -21.727 -21.021 1.00 48.38 175 GLY A C 1
ATOM 1415 O O . GLY A 1 175 ? -0.625 -21.568 -22.003 1.00 48.38 175 GLY A O 1
ATOM 1416 N N . ARG A 1 176 ? -1.104 -22.626 -20.065 1.00 45.53 176 ARG A N 1
ATOM 1417 C CA . ARG A 1 176 ? -0.196 -23.757 -20.258 1.00 45.53 176 ARG A CA 1
ATOM 1418 C C . ARG A 1 176 ? -0.570 -24.433 -21.579 1.00 45.53 176 ARG A C 1
ATOM 1420 O O . ARG A 1 176 ? -1.578 -25.126 -21.650 1.00 45.53 176 ARG A O 1
ATOM 1427 N N . GLN A 1 177 ? 0.221 -24.207 -22.618 1.00 45.66 177 GLN A N 1
ATOM 1428 C CA . GLN A 1 177 ? 0.234 -25.069 -23.786 1.00 45.66 177 GLN A CA 1
ATOM 1429 C C . GLN A 1 177 ? 1.008 -26.318 -23.348 1.00 45.66 177 GLN A C 1
ATOM 1431 O O . GLN A 1 177 ? 2.235 -26.311 -23.319 1.00 45.66 177 GLN A O 1
ATOM 1436 N N . GLY A 1 178 ? 0.282 -27.334 -22.891 1.00 47.03 178 GLY A N 1
ATOM 1437 C CA . GLY A 1 178 ? 0.829 -28.620 -22.473 1.00 47.03 178 GLY A CA 1
ATOM 1438 C C . GLY A 1 178 ? -0.263 -29.685 -22.497 1.00 47.03 178 GLY A C 1
ATOM 1439 O O . GLY A 1 178 ? -1.252 -29.546 -21.783 1.00 47.03 178 GLY A O 1
ATOM 1440 N N . ASP A 1 179 ? -0.017 -30.700 -23.322 1.00 41.94 179 ASP A N 1
ATOM 1441 C CA . ASP A 1 179 ? -0.675 -32.007 -23.450 1.00 41.94 179 ASP A CA 1
ATOM 1442 C C . ASP A 1 179 ? -1.967 -32.106 -24.286 1.00 41.94 179 ASP A C 1
ATOM 1444 O O . ASP A 1 179 ? -3.088 -32.119 -23.777 1.00 41.94 179 ASP A O 1
ATOM 1448 N N . LEU A 1 180 ? -1.760 -32.289 -25.598 1.00 33.84 180 LEU A N 1
ATOM 1449 C CA . LEU A 1 180 ? -2.440 -33.320 -26.394 1.00 33.84 180 LEU A CA 1
ATOM 1450 C C . LEU A 1 180 ? -1.387 -34.183 -27.095 1.00 33.84 180 LEU A C 1
ATOM 1452 O O . LEU A 1 180 ? -0.419 -33.585 -27.621 1.00 33.84 180 LEU A O 1
#